Protein AF-A0A0G0YLA5-F1 (afdb_monomer)

Solvent-accessible surface area (backbone atoms only — not comparable to full-atom values): 14267 Å² total; per-residue (Å²): 137,84,82,86,80,79,78,79,79,77,79,70,80,74,75,75,79,92,70,86,61,87,87,55,70,67,46,76,49,75,54,73,59,91,65,32,39,38,42,38,39,32,35,68,93,54,48,60,64,67,52,63,65,69,45,68,49,32,36,29,36,56,26,38,66,83,91,53,49,77,46,80,33,50,52,98,89,52,92,59,77,45,75,49,48,48,61,81,73,40,82,64,47,20,20,4,85,40,71,15,31,80,34,73,44,82,84,14,82,74,52,56,44,76,53,30,77,44,78,30,49,48,63,59,59,98,55,53,73,48,60,26,34,30,41,36,36,52,48,80,82,58,69,53,70,69,57,49,54,33,56,67,63,25,67,67,102,81,69,54,70,67,60,54,50,47,53,53,45,53,66,78,57,44,46,73,64,60,50,46,50,54,49,50,39,27,52,52,36,47,59,48,23,30,29,93,91,36,46,82,44,69,44,80,60,37,72,67,55,55,54,50,41,41,75,75,68,52,75,92,56,66,52,76,47,70,30,46,59,43,98,85,73,50,75,51,75,67,89,101

Structure (mmCIF, N/CA/C/O backbone):
data_AF-A0A0G0YLA5-F1
#
_entry.id   AF-A0A0G0YLA5-F1
#
loop_
_atom_site.group_PDB
_atom_site.id
_atom_site.type_symbol
_atom_site.label_atom_id
_atom_site.label_alt_id
_atom_site.label_comp_id
_atom_site.label_asym_id
_atom_site.label_entity_id
_atom_site.label_seq_id
_atom_site.pdbx_PDB_ins_code
_atom_site.Cartn_x
_atom_site.Cartn_y
_atom_site.Cartn_z
_atom_site.occupancy
_atom_site.B_iso_or_equiv
_atom_site.auth_seq_id
_atom_site.auth_comp_id
_atom_site.auth_asym_id
_atom_site.auth_atom_id
_atom_site.pdbx_PDB_model_num
ATOM 1 N N . MET A 1 1 ? 18.783 48.479 -26.618 1.00 37.88 1 MET A N 1
ATOM 2 C CA . MET A 1 1 ? 18.820 47.110 -26.067 1.00 37.88 1 MET A CA 1
ATOM 3 C C . MET A 1 1 ? 17.805 47.074 -24.949 1.00 37.88 1 MET A C 1
ATOM 5 O O . MET A 1 1 ? 18.057 47.619 -23.883 1.00 37.88 1 MET A O 1
ATOM 9 N N . GLU A 1 2 ? 16.612 46.598 -25.283 1.00 30.45 2 GLU A N 1
ATOM 10 C CA . GLU A 1 2 ? 15.440 46.582 -24.410 1.00 30.45 2 GLU A CA 1
ATOM 11 C C . GLU A 1 2 ? 15.522 45.397 -23.445 1.00 30.45 2 GLU A C 1
ATOM 13 O O . GLU A 1 2 ? 15.955 44.305 -23.815 1.00 30.45 2 GLU A O 1
ATOM 18 N N . GLY A 1 3 ? 15.171 45.656 -22.186 1.00 28.02 3 GLY A N 1
ATOM 19 C CA . GLY A 1 3 ? 15.242 44.695 -21.095 1.00 28.02 3 GLY A CA 1
ATOM 20 C C . GLY A 1 3 ? 14.140 43.646 -21.186 1.00 28.02 3 GLY A C 1
ATOM 21 O O . GLY A 1 3 ? 12.972 43.961 -21.397 1.00 28.02 3 GLY A O 1
ATOM 22 N N . VAL A 1 4 ? 14.519 42.386 -20.988 1.00 31.41 4 VAL A N 1
ATOM 23 C CA . VAL A 1 4 ? 13.581 41.268 -20.886 1.00 31.41 4 VAL A CA 1
ATOM 24 C C . VAL A 1 4 ? 12.984 41.267 -19.478 1.00 31.41 4 VAL A C 1
ATOM 26 O O . VAL A 1 4 ? 13.658 40.955 -18.497 1.00 31.41 4 VAL A O 1
ATOM 29 N N . HIS A 1 5 ? 11.710 41.642 -19.379 1.00 29.03 5 HIS A N 1
ATOM 30 C CA . HIS A 1 5 ? 10.912 41.486 -18.169 1.00 29.03 5 HIS A CA 1
ATOM 31 C C . HIS A 1 5 ? 10.560 40.008 -17.963 1.00 29.03 5 HIS A C 1
ATOM 33 O O . HIS A 1 5 ? 9.784 39.429 -18.721 1.00 29.03 5 HIS A O 1
ATOM 39 N N . PHE A 1 6 ? 11.090 39.403 -16.900 1.00 31.34 6 PHE A N 1
ATOM 40 C CA . PHE A 1 6 ? 10.589 38.129 -16.394 1.00 31.34 6 PHE A CA 1
ATOM 41 C C . PHE A 1 6 ? 9.276 38.378 -15.648 1.00 31.34 6 PHE A C 1
ATOM 43 O O . PHE A 1 6 ? 9.266 38.919 -14.540 1.00 31.34 6 PHE A O 1
ATOM 50 N N . ASN A 1 7 ? 8.158 37.985 -16.258 1.00 30.00 7 ASN A N 1
ATOM 51 C CA . ASN A 1 7 ? 6.885 37.898 -15.557 1.00 30.00 7 ASN A CA 1
ATOM 52 C C . ASN A 1 7 ? 7.006 36.831 -14.462 1.00 30.00 7 ASN A C 1
ATOM 54 O O . ASN A 1 7 ? 7.107 35.640 -14.749 1.00 30.00 7 ASN A O 1
ATOM 58 N N . LYS A 1 8 ? 6.995 37.268 -13.197 1.00 30.98 8 LYS A N 1
ATOM 59 C CA . LYS A 1 8 ? 6.768 36.392 -12.045 1.00 30.98 8 LYS A CA 1
ATOM 60 C C . LYS A 1 8 ? 5.394 35.750 -12.213 1.00 30.98 8 LYS A C 1
ATOM 62 O O . LYS A 1 8 ? 4.375 36.411 -12.014 1.00 30.98 8 LYS A O 1
ATOM 67 N N . ILE A 1 9 ? 5.371 34.472 -12.574 1.00 32.12 9 ILE A N 1
ATOM 68 C CA . ILE A 1 9 ? 4.178 33.641 -12.451 1.00 32.12 9 ILE A CA 1
ATOM 69 C C . ILE A 1 9 ? 3.879 33.576 -10.952 1.00 32.12 9 ILE A C 1
ATOM 71 O O . ILE A 1 9 ? 4.631 32.979 -10.185 1.00 32.12 9 ILE A O 1
ATOM 75 N N . LYS A 1 10 ? 2.823 34.270 -10.518 1.00 29.88 10 LYS A N 1
ATOM 76 C CA . LYS A 1 10 ? 2.244 34.063 -9.193 1.00 29.88 10 LYS A CA 1
ATOM 77 C C . LYS A 1 10 ? 1.669 32.650 -9.192 1.00 29.88 10 LYS A C 1
ATOM 79 O O . LYS A 1 10 ? 0.652 32.403 -9.831 1.00 29.88 10 LYS A O 1
ATOM 84 N N . THR A 1 11 ? 2.332 31.729 -8.509 1.00 32.56 11 THR A N 1
ATOM 85 C CA . THR A 1 11 ? 1.730 30.469 -8.085 1.00 32.56 11 THR A CA 1
ATOM 86 C C . THR A 1 11 ? 0.656 30.808 -7.059 1.00 32.56 11 THR A C 1
ATOM 88 O O . THR A 1 11 ? 0.924 30.996 -5.876 1.00 32.56 11 THR A O 1
ATOM 91 N N . GLU A 1 12 ? -0.577 30.978 -7.530 1.00 29.77 12 GLU A N 1
ATOM 92 C CA . GLU A 1 12 ? -1.739 30.905 -6.655 1.00 29.77 12 GLU A CA 1
ATOM 93 C C . GLU A 1 12 ? -1.770 29.488 -6.082 1.00 29.77 12 GLU A C 1
ATOM 95 O O . GLU A 1 12 ? -1.860 28.513 -6.832 1.00 29.77 12 GLU A O 1
ATOM 100 N N . ALA A 1 13 ? -1.637 29.374 -4.758 1.00 34.56 13 ALA A N 1
ATOM 101 C CA . A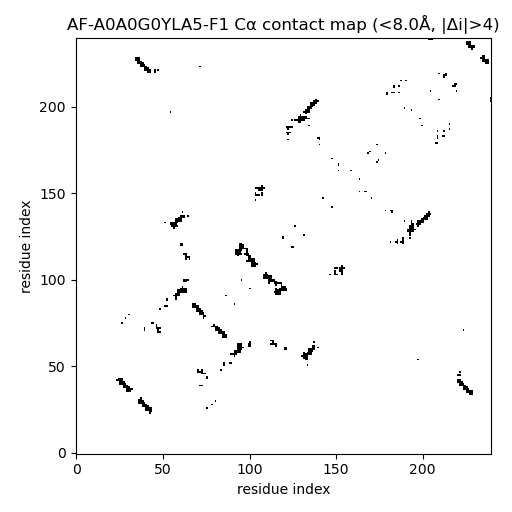LA A 1 13 ? -1.900 28.135 -4.047 1.00 34.56 13 ALA A CA 1
ATOM 102 C C . ALA A 1 13 ? -3.318 27.694 -4.426 1.00 34.56 13 ALA A C 1
ATOM 104 O O . ALA A 1 13 ? -4.302 28.334 -4.043 1.00 34.56 13 ALA A O 1
ATOM 105 N N . LYS A 1 14 ? -3.423 26.650 -5.255 1.00 33.53 14 LYS A N 1
ATOM 106 C CA . LYS A 1 14 ? -4.709 26.041 -5.577 1.00 33.53 14 LYS A CA 1
ATOM 107 C C . LYS A 1 14 ? -5.309 25.596 -4.251 1.00 33.53 14 LYS A C 1
ATOM 109 O O . LYS A 1 14 ? -4.739 24.736 -3.588 1.00 33.53 14 LYS A O 1
ATOM 114 N N . LYS A 1 15 ? -6.432 26.205 -3.860 1.00 35.28 15 LYS A N 1
ATOM 115 C CA . LYS A 1 15 ? -7.262 25.698 -2.765 1.00 35.28 15 LYS A CA 1
ATOM 116 C C . LYS A 1 15 ? -7.496 24.213 -3.020 1.00 35.28 15 LYS A C 1
ATOM 118 O O . LYS A 1 15 ? -8.023 23.860 -4.078 1.00 35.28 15 LYS A O 1
ATOM 123 N N . GLU A 1 16 ? -7.065 23.379 -2.078 1.00 42.72 16 GLU A N 1
ATOM 124 C CA . GLU A 1 16 ? -7.395 21.960 -2.085 1.00 42.72 16 GLU A CA 1
ATOM 125 C C . GLU A 1 16 ? -8.919 21.815 -2.226 1.00 42.72 16 GLU A C 1
ATOM 127 O O . GLU A 1 16 ? -9.666 22.582 -1.609 1.00 42.72 16 GLU A O 1
ATOM 132 N N . PRO A 1 17 ? -9.407 20.896 -3.070 1.00 38.88 17 PRO A N 1
ATOM 133 C CA . PRO A 1 17 ? -10.838 20.687 -3.218 1.00 38.88 17 PRO A CA 1
ATOM 134 C C . PRO A 1 17 ? -11.460 20.252 -1.879 1.00 38.88 17 PRO A C 1
ATOM 136 O O . PRO A 1 17 ? -11.055 19.258 -1.274 1.00 38.88 17 PRO A O 1
ATOM 139 N N . GLU A 1 18 ? -12.453 21.022 -1.423 1.00 43.56 18 GLU A N 1
ATOM 140 C CA . GLU A 1 18 ? -13.279 20.756 -0.238 1.00 43.56 18 GLU A CA 1
ATOM 141 C C . GLU A 1 18 ? -14.091 19.462 -0.463 1.00 43.56 18 GLU A C 1
ATOM 143 O O . GLU A 1 18 ? -15.166 19.471 -1.063 1.00 43.56 18 GLU A O 1
ATOM 148 N N . TYR A 1 19 ? -13.543 18.315 -0.049 1.00 45.38 19 TYR A N 1
ATOM 149 C CA . TYR A 1 19 ? -14.143 16.992 -0.261 1.00 45.38 19 TYR A CA 1
ATOM 150 C C . TYR A 1 19 ? -14.632 16.333 1.035 1.00 45.38 19 TYR A C 1
ATOM 152 O O . TYR A 1 19 ? -14.030 15.372 1.491 1.00 45.38 19 TYR A O 1
ATOM 160 N N . GLY A 1 20 ? -15.748 16.759 1.633 1.00 42.62 20 GLY A N 1
ATOM 161 C CA . GLY A 1 20 ? -16.531 15.944 2.586 1.00 42.62 20 GLY A CA 1
ATOM 162 C C . GLY A 1 20 ? -15.770 15.343 3.786 1.00 42.62 20 GLY A C 1
ATOM 163 O O . GLY A 1 20 ? -16.257 14.402 4.427 1.00 42.62 20 GLY A O 1
ATOM 164 N N . TRP A 1 21 ? -14.578 15.862 4.093 1.00 47.22 21 TRP A N 1
ATOM 165 C CA . TRP A 1 21 ? -13.727 15.478 5.219 1.00 47.22 21 TRP A CA 1
ATOM 166 C C . TRP A 1 21 ? -14.274 16.055 6.526 1.00 47.22 21 TRP A C 1
ATOM 168 O O . TRP A 1 21 ? -14.091 15.460 7.589 1.00 47.22 21 TRP A O 1
ATOM 178 N N . GLU A 1 22 ? -14.985 17.182 6.417 1.00 48.66 22 GLU A N 1
ATOM 179 C CA . GLU A 1 22 ? -15.437 18.043 7.515 1.00 48.66 22 GLU A CA 1
ATOM 180 C C . GLU A 1 22 ? -16.437 17.403 8.490 1.00 48.66 22 GLU A C 1
ATOM 182 O O . GLU A 1 22 ? -16.576 17.875 9.614 1.00 48.66 22 GLU A O 1
ATOM 187 N N . ASN A 1 23 ? -17.089 16.294 8.128 1.00 44.00 23 ASN A N 1
ATOM 188 C CA . ASN A 1 23 ? -18.082 15.640 8.994 1.00 44.00 23 ASN A CA 1
ATOM 189 C C . ASN A 1 23 ? -17.516 14.489 9.848 1.00 44.00 23 ASN A C 1
ATOM 191 O O . ASN A 1 23 ? -18.279 13.665 10.356 1.00 44.00 23 ASN A O 1
ATOM 195 N N . ARG A 1 24 ? -16.188 14.358 9.972 1.00 61.69 24 ARG A N 1
ATOM 196 C CA . ARG A 1 24 ? -15.553 13.207 10.638 1.00 61.69 24 ARG A CA 1
ATOM 197 C C . ARG A 1 24 ? -14.569 13.662 11.712 1.00 61.69 24 ARG A C 1
ATOM 199 O O . ARG A 1 24 ? -13.773 14.564 11.483 1.00 61.69 24 ARG A O 1
ATOM 206 N N . VAL A 1 25 ? -14.607 13.013 12.879 1.00 70.69 25 VAL A N 1
ATOM 20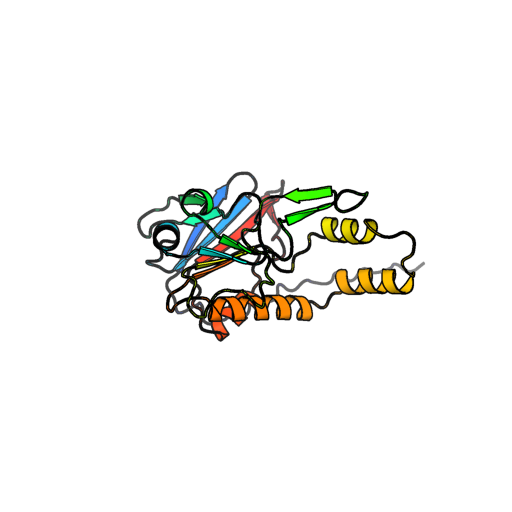7 C CA . VAL A 1 25 ? -13.678 13.312 13.978 1.00 70.69 25 VAL A CA 1
ATOM 208 C C . VAL A 1 25 ? -12.310 12.718 13.647 1.00 70.69 25 VAL A C 1
ATOM 210 O O . VAL A 1 25 ? -12.076 11.511 13.767 1.00 70.69 25 VAL A O 1
ATOM 213 N N . TRP A 1 26 ? -11.418 13.586 13.183 1.00 85.88 26 TRP A N 1
ATOM 214 C CA . TRP A 1 26 ? -10.011 13.286 12.963 1.00 85.88 26 TRP A CA 1
ATOM 215 C C . TRP A 1 26 ? -9.194 13.719 14.171 1.00 85.88 26 TRP A C 1
ATOM 217 O O . TRP A 1 26 ? -9.466 14.744 14.796 1.00 85.88 26 TRP A O 1
ATOM 227 N N . LYS A 1 27 ? -8.161 12.941 14.484 1.00 87.50 27 LYS A N 1
ATOM 228 C CA . LYS A 1 27 ? -7.099 13.361 15.391 1.00 87.50 27 LYS A CA 1
ATOM 229 C C . LYS A 1 27 ? -5.832 13.554 14.582 1.00 87.50 27 LYS A C 1
ATOM 231 O O . LYS A 1 27 ? -5.498 12.710 13.749 1.00 87.50 27 LYS A O 1
ATOM 236 N N . THR A 1 28 ? -5.137 14.642 14.881 1.00 88.69 28 THR A N 1
ATOM 237 C CA . THR A 1 28 ? -3.899 15.018 14.206 1.00 88.69 28 THR A CA 1
ATOM 238 C C . THR A 1 28 ? -2.767 15.104 15.212 1.00 88.69 28 THR A C 1
ATOM 240 O O . THR A 1 28 ? -2.939 15.610 16.330 1.00 88.69 28 THR A O 1
ATOM 243 N N . ARG A 1 29 ? -1.597 14.609 14.817 1.00 89.62 29 ARG A N 1
ATOM 244 C CA . ARG A 1 29 ? -0.355 14.761 15.569 1.00 89.62 29 ARG A CA 1
ATOM 245 C C . ARG A 1 29 ? 0.779 15.126 14.632 1.00 89.62 29 ARG A C 1
ATOM 247 O O . ARG A 1 29 ? 0.878 14.593 13.534 1.00 89.62 29 ARG A O 1
ATOM 254 N N . ASN A 1 30 ? 1.631 16.014 15.121 1.00 91.06 30 ASN A N 1
ATOM 255 C CA . ASN A 1 30 ? 2.853 16.424 14.459 1.00 91.06 30 ASN A CA 1
ATOM 256 C C . ASN A 1 30 ? 4.035 15.954 15.300 1.00 91.06 30 ASN A C 1
ATOM 258 O O . ASN A 1 30 ? 4.006 16.108 16.523 1.00 91.06 30 ASN A O 1
ATOM 262 N N . PHE A 1 31 ? 5.055 15.399 14.661 1.00 90.94 31 PHE A N 1
ATOM 263 C CA . PHE A 1 31 ? 6.303 15.033 15.324 1.00 90.94 31 PHE A CA 1
ATOM 264 C C . PHE A 1 31 ? 7.468 15.100 14.337 1.00 90.94 31 PHE A C 1
ATOM 266 O O . PHE A 1 31 ? 7.282 15.305 13.137 1.00 90.94 31 PHE A O 1
ATOM 273 N N . GLU A 1 32 ? 8.680 14.961 14.856 1.00 89.88 32 GLU A N 1
ATOM 274 C CA . GLU A 1 32 ? 9.903 15.007 14.068 1.00 89.88 32 GLU A CA 1
ATOM 275 C C . GLU A 1 32 ? 10.718 13.743 14.311 1.00 89.88 32 GLU A C 1
ATOM 277 O O . GLU A 1 32 ? 10.815 13.268 15.442 1.00 89.88 32 GLU A O 1
ATOM 282 N N . GLU A 1 33 ? 11.330 13.222 13.254 1.00 83.50 33 GLU A N 1
ATOM 283 C CA . GLU A 1 33 ? 12.221 12.070 13.328 1.00 83.50 33 GLU A CA 1
ATOM 284 C C . GLU A 1 33 ? 13.363 12.256 12.323 1.00 83.50 33 GLU A C 1
ATOM 286 O O . GLU A 1 33 ? 13.167 12.329 11.105 1.00 83.50 33 GLU A O 1
ATOM 291 N N . GLY A 1 34 ? 14.581 12.403 12.849 1.00 86.00 34 GLY A N 1
ATOM 292 C CA . GLY A 1 34 ? 15.748 12.773 12.053 1.00 86.00 34 GLY A CA 1
ATOM 293 C C . GLY A 1 34 ? 15.550 14.110 11.325 1.00 86.00 34 GLY A C 1
ATOM 294 O O . GLY A 1 34 ? 15.254 15.137 11.940 1.00 86.00 34 GLY A O 1
ATOM 295 N N . GLN A 1 35 ? 15.726 14.090 10.002 1.00 84.06 35 GLN A N 1
ATOM 296 C CA . GLN A 1 35 ? 15.563 15.260 9.128 1.00 84.06 35 GLN A CA 1
ATOM 297 C C . GLN A 1 35 ? 14.114 15.510 8.685 1.00 84.06 35 GLN A C 1
ATOM 299 O O . GLN A 1 35 ? 13.863 16.443 7.926 1.00 84.06 35 GLN A O 1
ATOM 304 N N . PHE A 1 36 ? 13.168 14.673 9.110 1.00 85.12 36 PHE A N 1
ATOM 305 C CA . PHE A 1 36 ? 11.796 14.734 8.630 1.00 85.12 36 PHE A CA 1
ATOM 306 C C . PHE A 1 36 ? 10.851 15.269 9.701 1.00 85.12 36 PHE A C 1
ATOM 308 O O . PHE A 1 36 ? 11.014 15.008 10.896 1.00 85.12 36 PHE A O 1
ATOM 315 N N . LYS A 1 37 ? 9.839 16.004 9.249 1.00 88.69 37 LYS A N 1
ATOM 316 C CA . LYS A 1 37 ? 8.650 16.345 10.024 1.00 88.69 37 LYS A CA 1
ATOM 317 C C . LYS A 1 37 ? 7.485 15.533 9.480 1.00 88.69 37 LYS A C 1
ATOM 319 O O . LYS A 1 37 ? 7.335 15.404 8.268 1.00 88.69 37 LYS A O 1
ATOM 324 N N . TYR A 1 38 ? 6.663 15.012 10.372 1.00 89.94 38 TYR A N 1
ATOM 325 C CA . TYR A 1 38 ? 5.506 14.206 10.023 1.00 89.94 38 TYR A CA 1
ATOM 326 C C . TYR A 1 38 ? 4.234 14.839 10.556 1.00 89.94 38 TYR A C 1
ATOM 328 O O . TYR A 1 38 ? 4.206 15.327 11.689 1.00 89.94 38 TYR A O 1
ATOM 336 N N . GLU A 1 39 ? 3.176 14.756 9.759 1.00 91.31 39 GLU A N 1
ATOM 337 C CA . GLU A 1 39 ? 1.812 15.038 10.180 1.00 91.31 39 GLU A CA 1
ATOM 338 C C . GLU A 1 39 ? 0.946 13.795 9.968 1.00 91.31 39 GLU A C 1
ATOM 340 O O . GLU A 1 39 ? 0.765 13.309 8.850 1.00 91.31 39 GLU A O 1
ATOM 345 N N . VAL A 1 40 ? 0.424 13.253 11.066 1.00 91.31 40 VAL A N 1
ATOM 346 C CA . VAL A 1 40 ? -0.369 12.023 11.076 1.00 91.31 40 VAL A CA 1
ATOM 347 C C . VAL A 1 40 ? -1.814 12.374 11.378 1.00 91.31 40 VAL A C 1
ATOM 349 O O . VAL A 1 40 ? -2.134 12.834 12.476 1.00 91.31 40 VAL A O 1
ATOM 352 N N . PHE A 1 41 ? -2.690 12.093 10.419 1.00 90.75 41 PHE A N 1
ATOM 353 C CA . PHE A 1 41 ? -4.136 12.217 10.536 1.00 90.75 41 PHE A CA 1
ATOM 354 C C . PHE A 1 41 ? -4.734 10.826 10.672 1.00 90.75 41 PHE A C 1
ATOM 356 O O . PHE A 1 41 ? -4.585 9.999 9.773 1.00 90.75 41 PHE A O 1
ATOM 363 N N . LYS A 1 42 ? -5.465 10.556 11.751 1.00 90.38 42 LYS A N 1
ATOM 364 C CA . LYS A 1 42 ? -6.189 9.288 11.906 1.00 90.38 42 LYS A CA 1
ATOM 365 C C . LYS A 1 42 ? -7.619 9.504 12.362 1.00 90.38 42 LYS A C 1
ATOM 367 O O . LYS A 1 42 ? -7.928 10.485 13.041 1.00 90.38 42 LYS A O 1
ATOM 372 N N . ARG A 1 43 ? -8.488 8.553 12.035 1.00 88.44 43 ARG A N 1
ATOM 373 C CA . ARG A 1 43 ? -9.831 8.515 12.613 1.00 88.44 43 ARG A CA 1
ATOM 374 C C . ARG A 1 43 ? -9.787 8.207 14.100 1.00 88.44 43 ARG A C 1
ATOM 376 O O . ARG A 1 43 ? -8.991 7.383 14.554 1.00 88.44 43 ARG A O 1
ATOM 383 N N . GLU A 1 44 ? -10.694 8.828 14.844 1.00 84.69 44 GLU A N 1
ATOM 384 C CA . GLU A 1 44 ? -10.941 8.445 16.231 1.00 84.69 44 GLU A CA 1
ATOM 385 C C . GLU A 1 44 ? -11.289 6.948 16.341 1.00 84.69 44 GLU A C 1
ATOM 387 O O . GLU A 1 44 ? -11.968 6.385 15.479 1.00 84.69 44 GLU A O 1
ATOM 392 N N . GLY A 1 45 ? -10.759 6.280 17.368 1.00 84.69 45 GLY A N 1
ATOM 393 C CA . GLY A 1 45 ? -10.901 4.837 17.564 1.00 84.69 45 GLY A CA 1
ATOM 394 C C . GLY A 1 45 ? -10.061 3.954 16.630 1.00 84.69 45 GLY A C 1
ATOM 395 O O . GLY A 1 45 ? -10.005 2.744 16.843 1.00 84.69 45 GLY A O 1
ATOM 396 N N . PHE A 1 46 ? -9.376 4.512 15.622 1.00 87.25 46 PHE A N 1
ATOM 397 C CA . PHE A 1 46 ? -8.471 3.744 14.765 1.00 87.25 46 PHE A CA 1
ATOM 398 C C . PHE A 1 46 ? -7.084 3.613 15.411 1.00 87.25 46 PHE A C 1
ATOM 400 O O . PHE A 1 46 ? -6.451 4.610 15.773 1.00 87.25 46 PHE A O 1
ATOM 407 N N . GLY A 1 47 ? -6.617 2.369 15.543 1.00 87.56 47 GLY A N 1
ATOM 408 C CA . GLY A 1 47 ? -5.264 2.011 15.969 1.00 87.56 47 GLY A CA 1
ATOM 409 C C . GLY A 1 47 ? -4.576 1.208 14.872 1.00 87.56 47 GLY A C 1
ATOM 410 O O . GLY A 1 47 ? -4.833 0.011 14.737 1.00 87.56 47 GLY A O 1
ATOM 411 N N . VAL A 1 48 ? -3.735 1.872 14.074 1.00 87.69 48 VAL A N 1
ATOM 412 C CA . VAL A 1 48 ? -3.093 1.274 12.891 1.00 87.69 48 VAL A CA 1
ATOM 413 C C . VAL A 1 48 ? -2.298 0.017 13.246 1.00 87.69 48 VAL A C 1
ATOM 415 O O . VAL A 1 48 ? -2.479 -1.018 12.614 1.00 87.69 48 VAL A O 1
ATOM 418 N N . GLU A 1 49 ? -1.508 0.055 14.316 1.00 87.75 49 GLU A N 1
ATOM 419 C CA . GLU A 1 49 ? -0.687 -1.076 14.750 1.00 87.75 49 GLU A CA 1
ATOM 420 C C . GLU A 1 49 ? -1.523 -2.314 15.083 1.00 87.75 49 GLU A C 1
ATOM 422 O O . GLU A 1 49 ? -1.328 -3.382 14.495 1.00 87.75 49 GLU A O 1
ATOM 427 N N . ASP A 1 50 ? -2.506 -2.157 15.970 1.00 85.69 50 ASP A N 1
ATOM 428 C CA . ASP A 1 50 ? -3.393 -3.242 16.389 1.00 85.69 50 ASP A CA 1
ATOM 429 C C . ASP A 1 50 ? -4.126 -3.867 15.208 1.00 85.69 50 ASP A C 1
ATOM 431 O O . ASP A 1 50 ? -4.300 -5.085 15.136 1.00 85.69 50 ASP A O 1
ATOM 435 N N . ILE A 1 51 ? -4.585 -3.026 14.284 1.00 87.56 51 ILE A N 1
ATOM 436 C CA . ILE A 1 51 ? -5.379 -3.465 13.149 1.00 87.56 51 ILE A CA 1
ATOM 437 C C . ILE A 1 51 ? -4.503 -4.206 12.142 1.00 87.56 51 ILE A C 1
ATOM 439 O O . ILE A 1 51 ? -4.865 -5.313 11.740 1.00 87.56 51 ILE A O 1
ATOM 443 N N . LEU A 1 52 ? -3.350 -3.654 11.759 1.00 89.12 52 LEU A N 1
ATOM 444 C CA . LEU A 1 52 ? -2.484 -4.281 10.762 1.00 89.12 52 LEU A CA 1
ATOM 445 C C . LEU A 1 52 ? -1.901 -5.613 11.269 1.00 89.12 52 LEU A C 1
ATOM 447 O O . LEU A 1 52 ? -1.889 -6.598 10.518 1.00 89.12 52 LEU A O 1
ATOM 451 N N . LYS A 1 53 ? -1.527 -5.687 12.557 1.00 85.88 53 LYS A N 1
ATOM 452 C CA . LYS A 1 53 ? -1.030 -6.916 13.204 1.00 85.88 53 LYS A CA 1
ATOM 453 C C . LYS A 1 53 ? -2.069 -8.040 13.252 1.00 85.88 53 LYS A C 1
ATOM 455 O O . LYS A 1 53 ? -1.709 -9.202 13.097 1.00 85.88 53 LYS A O 1
ATOM 460 N N . LYS A 1 54 ? -3.355 -7.719 13.440 1.00 87.50 54 LYS A N 1
ATOM 461 C CA . LYS A 1 54 ? -4.438 -8.719 13.574 1.00 87.50 54 LYS A CA 1
ATOM 462 C C . LYS A 1 54 ? -4.963 -9.267 12.248 1.00 87.50 54 LYS A C 1
ATOM 464 O O . LYS A 1 54 ? -5.639 -10.294 12.245 1.00 87.50 54 LYS A O 1
ATOM 469 N N . LYS A 1 55 ? -4.724 -8.585 11.124 1.00 87.19 55 LYS A N 1
ATOM 470 C CA . LYS A 1 55 ? -5.200 -9.055 9.812 1.00 87.19 55 LYS A CA 1
ATOM 471 C C . LYS A 1 55 ? -4.528 -10.376 9.432 1.00 87.19 55 LYS A C 1
ATOM 473 O O . LYS A 1 55 ? -3.385 -10.613 9.804 1.00 87.19 55 LYS A O 1
ATOM 478 N N . GLY A 1 56 ? -5.214 -11.199 8.644 1.00 91.31 56 GLY A N 1
ATOM 479 C CA . GLY A 1 56 ? -4.679 -12.456 8.122 1.00 91.31 56 GLY A CA 1
ATOM 480 C C . GLY A 1 56 ? -3.687 -12.244 6.977 1.00 91.31 56 GLY A C 1
ATOM 481 O O . GLY A 1 56 ? -2.642 -11.614 7.147 1.00 91.31 56 GLY A O 1
ATOM 482 N N . VAL A 1 57 ? -4.025 -12.767 5.801 1.00 94.38 57 VAL A N 1
ATOM 483 C CA . VAL A 1 57 ? -3.158 -12.780 4.616 1.00 94.38 57 VAL A CA 1
ATOM 484 C C . VAL A 1 57 ? -2.801 -11.353 4.203 1.00 94.38 57 VAL A C 1
ATOM 486 O O . VAL A 1 57 ? -3.682 -10.530 3.960 1.00 94.38 57 VAL A O 1
ATOM 489 N N . SER A 1 58 ? -1.499 -11.080 4.134 1.00 94.69 58 SER A N 1
ATOM 490 C CA . SER A 1 58 ? -0.934 -9.779 3.793 1.00 94.69 58 SER A CA 1
ATOM 491 C C . SER A 1 58 ? -0.126 -9.887 2.518 1.00 94.69 58 SER A C 1
ATOM 493 O O . SER A 1 58 ? 0.745 -10.753 2.423 1.00 94.69 58 SER A O 1
ATOM 495 N N . VAL A 1 59 ? -0.405 -9.008 1.563 1.00 94.62 59 VAL A N 1
ATOM 496 C CA . VAL A 1 59 ? 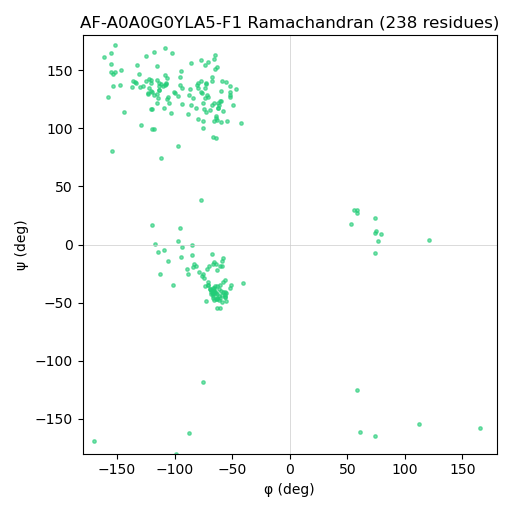0.224 -9.023 0.245 1.00 94.62 59 VAL A CA 1
ATOM 497 C C . VAL A 1 59 ? 0.750 -7.641 -0.081 1.00 94.62 59 VAL A C 1
ATOM 499 O O . VAL A 1 59 ? 0.059 -6.652 0.125 1.00 94.62 59 VAL A O 1
ATOM 502 N N . GLU A 1 60 ? 1.961 -7.579 -0.602 1.00 93.94 60 GLU A N 1
ATOM 503 C CA . GLU A 1 60 ? 2.503 -6.398 -1.252 1.00 93.94 60 GLU A CA 1
ATOM 504 C C . GLU A 1 60 ? 2.393 -6.570 -2.764 1.00 93.94 60 GLU A C 1
ATOM 506 O O . GLU A 1 60 ? 2.784 -7.610 -3.296 1.00 93.94 60 GLU A O 1
ATOM 511 N N . ILE A 1 61 ? 1.874 -5.553 -3.446 1.00 92.38 61 ILE A N 1
ATOM 512 C CA . ILE A 1 61 ? 1.797 -5.492 -4.902 1.00 92.38 61 ILE A CA 1
ATOM 513 C C . ILE A 1 61 ? 2.807 -4.483 -5.439 1.00 92.38 61 ILE A C 1
ATOM 515 O O . ILE A 1 61 ? 2.973 -3.402 -4.872 1.00 92.38 61 ILE A O 1
ATOM 519 N N . ALA A 1 62 ? 3.459 -4.844 -6.547 1.00 8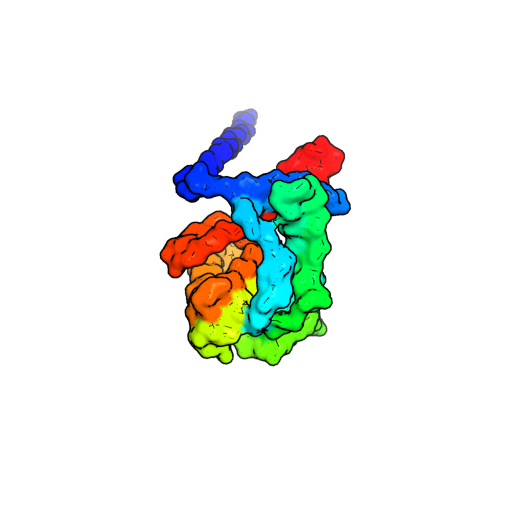5.94 62 ALA A N 1
ATOM 520 C CA . ALA A 1 62 ? 4.528 -4.057 -7.170 1.00 85.94 62 ALA A CA 1
ATOM 521 C C . ALA A 1 62 ? 5.732 -3.771 -6.245 1.00 85.94 62 ALA A C 1
ATOM 523 O O . ALA A 1 62 ? 6.407 -2.755 -6.392 1.00 85.94 62 ALA A O 1
ATOM 524 N N . GLY A 1 63 ? 5.997 -4.679 -5.302 1.00 81.12 63 GLY A N 1
ATOM 525 C CA . GLY A 1 63 ? 7.160 -4.648 -4.412 1.00 81.12 63 GLY A CA 1
ATOM 526 C C . GLY A 1 63 ? 8.384 -5.337 -5.019 1.00 81.12 63 GLY A C 1
ATOM 527 O O . GLY A 1 63 ? 8.407 -5.575 -6.218 1.00 81.12 63 GLY A O 1
ATOM 528 N N . PRO A 1 64 ? 9.414 -5.721 -4.246 1.00 84.50 64 PRO A N 1
ATOM 529 C CA . PRO A 1 64 ? 9.593 -5.481 -2.817 1.00 84.50 64 PRO A CA 1
ATOM 530 C C . PRO A 1 64 ? 9.945 -4.026 -2.485 1.00 84.50 64 PRO A C 1
ATOM 532 O O . PRO A 1 64 ? 10.812 -3.422 -3.120 1.00 84.50 64 PRO A O 1
ATOM 535 N N . THR A 1 65 ? 9.344 -3.512 -1.413 1.00 81.88 65 THR A N 1
ATOM 536 C CA . THR A 1 65 ? 9.702 -2.250 -0.759 1.00 81.88 65 THR A CA 1
ATOM 537 C C . THR A 1 65 ? 11.037 -2.405 -0.043 1.00 81.88 65 THR A C 1
ATOM 539 O O . THR A 1 65 ? 11.224 -3.289 0.798 1.00 81.88 65 THR A O 1
ATOM 542 N N . ASN A 1 66 ? 11.980 -1.513 -0.335 1.00 66.25 66 ASN A N 1
ATOM 543 C CA . ASN A 1 66 ? 13.255 -1.480 0.369 1.00 66.25 66 ASN A CA 1
ATOM 544 C C . ASN A 1 66 ? 13.063 -0.851 1.763 1.00 66.25 66 ASN A C 1
ATOM 546 O O . ASN A 1 66 ? 12.509 0.239 1.865 1.00 66.25 66 ASN A O 1
ATOM 550 N N . ASN A 1 67 ? 13.554 -1.506 2.822 1.00 66.56 67 ASN A N 1
ATOM 551 C CA . ASN A 1 67 ? 13.443 -1.091 4.238 1.00 66.56 67 ASN A CA 1
ATOM 552 C C . ASN A 1 67 ? 12.067 -1.275 4.919 1.00 66.56 67 ASN A C 1
ATOM 554 O O . ASN A 1 67 ? 11.877 -0.814 6.047 1.00 66.56 67 ASN A O 1
ATOM 558 N N . GLY A 1 68 ? 11.135 -2.000 4.296 1.00 75.56 68 GLY A N 1
ATOM 559 C CA . GLY A 1 68 ? 9.837 -2.337 4.892 1.00 75.56 68 GLY A CA 1
ATOM 560 C C . GLY A 1 68 ? 8.852 -1.165 4.952 1.00 75.56 68 GLY A C 1
ATOM 561 O O . GLY A 1 68 ? 9.022 -0.153 4.279 1.00 75.56 68 GLY A O 1
ATOM 562 N N . PHE A 1 69 ? 7.800 -1.317 5.758 1.00 83.50 69 PHE A N 1
ATOM 563 C CA . PHE A 1 69 ? 6.667 -0.392 5.799 1.00 83.50 69 PHE A CA 1
ATOM 564 C C . PHE A 1 69 ? 6.554 0.244 7.179 1.00 83.50 69 PHE A C 1
ATOM 566 O O . PHE A 1 69 ? 6.020 -0.367 8.107 1.00 83.50 69 PHE A O 1
ATOM 573 N N . TRP A 1 70 ? 7.065 1.465 7.302 1.00 87.19 70 TRP A N 1
ATOM 574 C CA . TRP A 1 70 ? 6.974 2.252 8.526 1.00 87.19 70 TRP A CA 1
ATOM 575 C C . TRP A 1 70 ? 5.607 2.920 8.655 1.00 87.19 70 TRP A C 1
ATOM 577 O O . TRP A 1 70 ? 5.098 3.493 7.690 1.00 87.19 70 TRP A O 1
ATOM 587 N N . PHE A 1 71 ? 5.036 2.832 9.854 1.00 89.69 71 PHE A N 1
ATOM 588 C CA . PHE A 1 71 ? 3.759 3.437 10.216 1.00 89.69 71 PHE A CA 1
ATOM 589 C C . PHE A 1 71 ? 3.881 4.202 11.518 1.00 89.69 71 PHE A C 1
ATOM 591 O O . PHE A 1 71 ? 4.564 3.752 12.443 1.00 89.69 71 PHE A O 1
ATOM 598 N N . HIS A 1 72 ? 3.115 5.284 11.609 1.00 91.56 72 HIS A N 1
ATOM 599 C CA . HIS A 1 72 ? 3.022 6.102 12.806 1.00 91.56 72 HIS A CA 1
ATOM 600 C C . HIS A 1 72 ? 1.608 6.030 13.374 1.00 91.56 72 HIS A C 1
ATOM 602 O O . HIS A 1 72 ? 0.615 6.338 12.717 1.00 91.56 72 HIS A O 1
ATOM 608 N N . GLY A 1 73 ? 1.505 5.584 14.617 1.00 87.81 73 GLY A N 1
ATOM 609 C CA . GLY A 1 73 ? 0.261 5.484 15.365 1.00 87.81 73 GLY A CA 1
ATOM 610 C C . GLY A 1 73 ? 0.291 6.361 16.606 1.00 87.81 73 GLY A C 1
ATOM 611 O O . GLY A 1 73 ? 1.335 6.829 17.042 1.00 87.81 73 GLY A O 1
ATOM 612 N N . PHE A 1 74 ? -0.878 6.581 17.191 1.00 88.38 74 PHE A N 1
ATOM 613 C CA . PHE A 1 74 ? -1.002 7.120 18.541 1.00 88.38 74 PHE A CA 1
ATOM 614 C C . PHE A 1 74 ? -2.345 6.699 19.127 1.00 88.38 74 PHE A C 1
ATOM 616 O O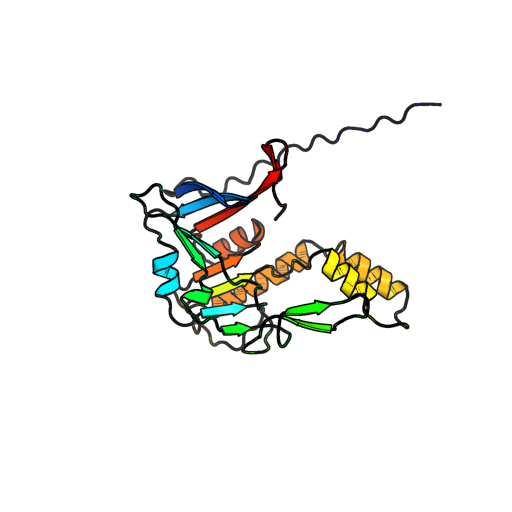 . PHE A 1 74 ? -3.299 6.419 18.390 1.00 88.38 74 PHE A O 1
ATOM 623 N N . SER A 1 75 ? -2.446 6.638 20.453 1.00 84.94 75 SER A N 1
ATOM 624 C CA . SER A 1 75 ? -3.721 6.362 21.115 1.00 84.94 75 SER A CA 1
ATOM 625 C C . SER A 1 75 ? -4.529 7.643 21.304 1.00 84.94 75 SER A C 1
ATOM 627 O O . SER A 1 75 ? -3.998 8.745 21.396 1.00 84.94 75 SER A O 1
ATOM 629 N N . ASP A 1 76 ? -5.843 7.494 21.419 1.00 81.88 76 ASP A N 1
ATOM 630 C CA . ASP A 1 76 ? -6.767 8.615 21.607 1.00 81.88 76 ASP A CA 1
ATOM 631 C C . ASP A 1 76 ? -6.600 9.342 22.947 1.00 81.88 76 ASP A C 1
ATOM 633 O O . ASP A 1 76 ? -7.127 10.441 23.114 1.00 81.88 76 ASP A O 1
ATOM 637 N N . LYS A 1 77 ? -5.883 8.715 23.883 1.00 83.12 77 LYS A N 1
ATOM 638 C CA . LYS A 1 77 ? -5.624 9.199 25.241 1.00 83.12 77 LYS A CA 1
ATOM 639 C C . LYS A 1 77 ? -4.169 9.625 25.454 1.00 83.12 77 LYS A C 1
ATOM 641 O O . LYS A 1 77 ? -3.856 10.114 26.532 1.00 83.12 77 LYS A O 1
ATOM 646 N N . SER A 1 78 ? -3.293 9.424 24.466 1.00 79.75 78 SER A N 1
ATOM 647 C CA . SER A 1 78 ? -1.867 9.744 24.558 1.00 79.75 78 SER A CA 1
ATOM 648 C C . SER A 1 78 ? -1.472 10.846 23.574 1.00 79.75 78 SER A C 1
ATOM 650 O O . SER A 1 78 ? -2.098 11.073 22.532 1.00 79.75 78 SER A O 1
ATOM 652 N N . THR A 1 79 ? -0.422 11.572 23.933 1.00 77.81 79 THR A N 1
ATOM 653 C CA . THR A 1 79 ? 0.289 12.494 23.042 1.00 77.81 79 THR A CA 1
ATOM 654 C C . THR A 1 79 ? 1.489 11.835 22.371 1.00 77.81 79 THR A C 1
ATOM 656 O O . THR A 1 79 ? 2.049 12.422 21.453 1.00 77.81 79 THR A O 1
ATOM 659 N N . GLU A 1 80 ? 1.878 10.638 22.810 1.00 86.19 80 GLU A N 1
ATOM 660 C CA . GLU A 1 80 ? 3.027 9.907 22.281 1.00 86.19 80 GLU A CA 1
ATOM 661 C C . GLU A 1 80 ? 2.707 9.248 20.938 1.00 86.19 80 GLU A C 1
ATOM 663 O O . GLU A 1 80 ? 1.614 8.707 20.734 1.00 86.19 80 GLU A O 1
ATOM 668 N N . ILE A 1 81 ? 3.692 9.290 20.041 1.00 90.19 81 ILE A N 1
ATOM 669 C CA . ILE A 1 81 ? 3.676 8.600 18.754 1.00 90.19 81 ILE A CA 1
ATOM 670 C C . ILE A 1 81 ? 4.368 7.252 18.919 1.00 90.19 81 ILE A C 1
ATOM 672 O O . ILE A 1 81 ? 5.435 7.155 19.520 1.00 90.19 81 ILE A O 1
ATOM 676 N N . THR A 1 82 ? 3.753 6.217 18.364 1.00 89.75 82 THR A N 1
ATOM 677 C CA . THR A 1 82 ? 4.324 4.880 18.234 1.00 89.75 82 THR A CA 1
ATOM 678 C C . THR A 1 82 ? 4.720 4.657 16.785 1.00 89.75 82 THR A C 1
ATOM 680 O O . THR A 1 82 ? 3.874 4.796 15.899 1.00 89.75 82 THR A O 1
ATOM 683 N N . SER A 1 83 ? 5.963 4.258 16.548 1.00 90.19 83 SER A N 1
ATOM 684 C CA . SER A 1 83 ? 6.446 3.870 15.222 1.00 90.19 83 SER A CA 1
ATOM 685 C C . SER A 1 83 ? 6.661 2.365 15.182 1.00 90.19 83 SER A C 1
ATOM 687 O O . SER A 1 83 ? 7.218 1.793 16.120 1.00 90.19 83 SER A O 1
ATOM 689 N N . PHE A 1 84 ? 6.247 1.710 14.102 1.00 89.62 84 PHE A N 1
ATOM 690 C CA . PHE A 1 84 ? 6.598 0.310 13.872 1.00 89.62 84 PHE A CA 1
ATOM 691 C C . PHE A 1 84 ? 6.769 0.027 12.386 1.00 89.62 84 PHE A C 1
ATOM 693 O O . PHE A 1 84 ? 6.097 0.621 11.539 1.00 89.62 84 PHE A O 1
ATOM 700 N N . ASN A 1 85 ? 7.642 -0.929 12.083 1.00 88.69 85 ASN A N 1
ATOM 701 C CA . ASN A 1 85 ? 7.751 -1.491 10.752 1.00 88.69 85 ASN A CA 1
ATOM 702 C C . ASN A 1 85 ? 6.877 -2.740 10.666 1.00 88.69 85 ASN A C 1
ATOM 704 O O . ASN A 1 85 ? 7.059 -3.710 11.403 1.00 88.69 85 ASN A O 1
ATOM 708 N N . LEU A 1 86 ? 5.912 -2.745 9.757 1.00 85.94 86 LEU A N 1
ATOM 709 C CA . LEU A 1 86 ? 5.017 -3.885 9.603 1.00 85.94 86 LEU A CA 1
ATOM 710 C C . LEU A 1 86 ? 5.756 -5.179 9.244 1.00 85.94 86 LEU A C 1
ATOM 712 O O . LEU A 1 86 ? 5.349 -6.251 9.694 1.00 85.94 86 LEU A O 1
ATOM 716 N N . ALA A 1 87 ? 6.828 -5.087 8.454 1.00 82.69 87 ALA A N 1
ATOM 717 C CA . ALA A 1 87 ? 7.590 -6.256 8.027 1.00 82.69 87 ALA A CA 1
ATOM 718 C C . ALA A 1 87 ? 8.251 -6.990 9.212 1.00 82.69 87 ALA A C 1
ATOM 720 O O . ALA A 1 87 ? 8.529 -8.183 9.115 1.00 82.69 87 ALA A O 1
ATOM 721 N N . GLU A 1 88 ? 8.456 -6.312 10.346 1.00 85.00 88 GLU A N 1
ATOM 722 C CA . GLU A 1 88 ? 9.025 -6.904 11.566 1.00 85.00 88 GLU A CA 1
ATOM 723 C C . GLU A 1 88 ? 8.002 -7.715 12.367 1.00 85.00 88 GLU A C 1
ATOM 725 O O . GLU A 1 88 ? 8.359 -8.600 13.141 1.00 85.00 88 GLU A O 1
ATOM 730 N N . VAL A 1 89 ? 6.715 -7.421 12.191 1.00 82.75 89 VAL A N 1
ATOM 731 C CA . VAL A 1 89 ? 5.632 -7.985 13.011 1.00 82.75 89 VAL A CA 1
ATOM 732 C C . VAL A 1 89 ? 4.702 -8.884 12.210 1.00 82.75 89 VAL A C 1
ATOM 734 O O . VAL A 1 89 ? 3.802 -9.508 12.776 1.00 82.75 89 VAL A O 1
ATOM 737 N N . LYS A 1 90 ? 4.894 -8.950 10.889 1.00 85.25 90 LYS A N 1
ATOM 738 C CA . LYS A 1 90 ? 4.023 -9.693 9.993 1.00 85.25 90 LYS A CA 1
ATOM 739 C C . LYS A 1 90 ? 4.741 -10.147 8.729 1.00 85.25 90 LYS A C 1
ATOM 741 O O . LYS A 1 90 ? 5.421 -9.372 8.068 1.00 85.25 90 LYS A O 1
ATOM 746 N N . LYS A 1 91 ? 4.496 -11.400 8.335 1.00 89.19 91 LYS A N 1
ATOM 747 C CA . LYS A 1 91 ? 4.898 -11.896 7.017 1.00 89.19 91 LYS A CA 1
ATOM 748 C C . LYS A 1 91 ? 4.019 -11.269 5.933 1.00 89.19 91 LYS A C 1
ATOM 750 O O . LYS A 1 91 ? 2.793 -11.362 5.999 1.00 89.19 91 LYS A O 1
ATOM 755 N N . ILE A 1 92 ? 4.659 -10.701 4.919 1.00 90.94 92 ILE A N 1
ATOM 756 C CA . ILE A 1 92 ? 4.023 -10.106 3.745 1.00 90.94 92 ILE A CA 1
ATOM 757 C C . ILE A 1 92 ? 4.436 -10.947 2.541 1.00 90.94 92 ILE A C 1
ATOM 759 O O . ILE A 1 92 ? 5.613 -11.264 2.405 1.00 90.94 92 ILE A O 1
ATOM 763 N N . LEU A 1 93 ? 3.468 -11.370 1.728 1.00 92.81 93 LEU A N 1
ATOM 764 C CA . LEU A 1 93 ? 3.750 -12.026 0.455 1.00 92.81 93 LEU A CA 1
ATOM 765 C C . LEU A 1 93 ? 3.951 -10.953 -0.609 1.00 92.81 93 LEU A C 1
ATOM 767 O O . LEU A 1 93 ? 3.029 -10.187 -0.872 1.00 92.81 93 LEU A O 1
ATOM 771 N N . THR A 1 94 ? 5.117 -10.905 -1.231 1.00 92.56 94 THR A N 1
ATOM 772 C CA . THR A 1 94 ? 5.452 -9.837 -2.176 1.00 92.56 94 THR A CA 1
ATOM 773 C C . THR A 1 94 ? 5.267 -10.285 -3.620 1.00 92.56 94 THR A C 1
ATOM 775 O O . THR A 1 94 ? 5.807 -11.312 -4.038 1.00 92.56 94 THR A O 1
ATOM 778 N N . SER A 1 95 ? 4.554 -9.479 -4.406 1.00 91.81 95 SER A N 1
ATOM 779 C CA . SER A 1 95 ? 4.443 -9.628 -5.852 1.00 91.81 95 SER A CA 1
ATOM 780 C C . SER A 1 95 ? 5.235 -8.567 -6.596 1.00 91.81 95 SER A C 1
ATOM 782 O O . SER A 1 95 ? 5.283 -7.402 -6.195 1.00 91.81 95 SER A O 1
ATOM 784 N N . ASN A 1 96 ? 5.820 -8.973 -7.718 1.00 86.62 96 ASN A N 1
ATOM 785 C CA . ASN A 1 96 ? 6.456 -8.056 -8.653 1.00 86.62 96 ASN A CA 1
ATOM 786 C C . ASN A 1 96 ? 6.504 -8.646 -10.065 1.00 86.62 96 ASN A C 1
ATOM 788 O O . ASN A 1 96 ? 6.394 -9.855 -10.236 1.00 86.62 96 ASN A O 1
ATOM 792 N N . LEU A 1 97 ? 6.760 -7.821 -11.078 1.00 84.38 97 LEU A N 1
ATOM 793 C CA . LEU A 1 97 ? 7.062 -8.290 -12.435 1.00 84.38 97 LEU A CA 1
ATOM 794 C C . LEU A 1 97 ? 8.435 -8.977 -12.534 1.00 84.38 97 LEU A C 1
ATOM 796 O O . LEU A 1 97 ? 8.683 -9.726 -13.477 1.00 84.38 97 LEU A O 1
ATOM 800 N N . TYR A 1 98 ? 9.313 -8.746 -11.557 1.00 83.75 98 TYR A N 1
ATOM 801 C CA . TYR A 1 98 ? 10.674 -9.273 -11.510 1.00 83.75 98 TYR A CA 1
ATOM 802 C C . TYR A 1 98 ? 10.947 -10.044 -10.207 1.00 83.75 98 TYR A C 1
ATOM 804 O O . TYR A 1 98 ? 10.241 -9.851 -9.223 1.00 83.75 98 TYR A O 1
ATOM 812 N N . PRO A 1 99 ? 11.997 -10.884 -10.131 1.00 83.12 99 PRO A N 1
ATOM 813 C CA . PRO A 1 99 ? 12.339 -11.627 -8.907 1.00 83.12 99 PRO A CA 1
ATOM 814 C C . PRO A 1 99 ? 12.621 -10.776 -7.655 1.00 83.12 99 PRO A C 1
ATOM 816 O O . PRO A 1 99 ? 12.656 -11.315 -6.552 1.00 83.12 99 PRO A O 1
ATOM 819 N N . GLY A 1 100 ? 12.821 -9.469 -7.813 1.00 86.12 100 GLY A N 1
ATOM 820 C CA . GLY A 1 100 ? 12.973 -8.460 -6.764 1.00 86.12 100 GLY A CA 1
ATOM 821 C C . GLY A 1 100 ? 12.925 -7.067 -7.399 1.00 86.12 100 GLY A C 1
ATOM 822 O O . GLY A 1 100 ? 12.583 -6.950 -8.575 1.00 86.12 100 GLY A O 1
ATOM 823 N N . ALA A 1 101 ? 13.266 -6.011 -6.668 1.00 82.69 101 ALA A N 1
ATOM 824 C CA . ALA A 1 101 ? 13.310 -4.659 -7.218 1.00 82.69 101 ALA A CA 1
ATOM 825 C C . ALA A 1 101 ? 14.567 -4.507 -8.102 1.00 82.69 101 ALA A C 1
ATOM 827 O O . ALA A 1 101 ? 15.675 -4.750 -7.618 1.00 82.69 101 ALA A O 1
ATOM 828 N N . PRO A 1 102 ? 14.442 -4.170 -9.401 1.00 78.44 102 PRO A N 1
ATOM 829 C CA . PRO A 1 102 ? 15.590 -4.098 -10.304 1.00 78.44 102 PRO A CA 1
ATOM 830 C C . PRO A 1 102 ? 16.648 -3.078 -9.856 1.00 78.44 102 PRO A C 1
ATOM 832 O O . PRO A 1 102 ? 16.330 -1.926 -9.561 1.00 78.44 102 PRO A O 1
ATOM 835 N N . LEU A 1 103 ? 17.918 -3.491 -9.853 1.00 79.69 103 LEU A N 1
ATOM 836 C CA . LEU A 1 103 ? 19.070 -2.638 -9.556 1.00 79.69 103 LEU A CA 1
ATOM 837 C C . LEU A 1 103 ? 19.837 -2.323 -10.839 1.00 79.69 103 LEU A C 1
ATOM 839 O O . LEU A 1 103 ? 20.283 -3.235 -11.536 1.00 79.69 103 LEU A O 1
ATOM 843 N N . PHE A 1 104 ? 20.036 -1.037 -11.122 1.00 75.81 104 PHE A N 1
ATOM 844 C CA . PHE A 1 104 ? 20.739 -0.570 -12.317 1.00 75.81 104 PHE A CA 1
ATOM 845 C C . PHE A 1 104 ? 22.061 0.118 -11.960 1.00 75.81 104 PHE A C 1
ATOM 847 O O . PHE A 1 104 ? 22.100 0.997 -11.094 1.00 75.81 104 PHE A O 1
ATOM 854 N N . SER A 1 105 ? 23.127 -0.257 -12.664 1.00 78.38 105 SER A N 1
ATOM 855 C CA . SER A 1 105 ? 24.344 0.543 -12.814 1.00 78.38 105 SER A CA 1
ATOM 856 C C . SER A 1 105 ? 24.316 1.288 -14.151 1.00 78.38 105 SER A C 1
ATOM 858 O O . SER A 1 105 ? 23.382 1.140 -14.942 1.00 78.38 105 SER A O 1
ATOM 860 N N . ASP A 1 106 ? 25.369 2.055 -14.421 1.00 70.62 106 ASP A N 1
ATOM 861 C CA . ASP A 1 106 ? 25.552 2.745 -15.701 1.00 70.62 106 ASP A CA 1
ATOM 862 C C . ASP A 1 106 ? 25.768 1.757 -16.872 1.00 70.62 106 ASP A C 1
ATOM 864 O O . ASP A 1 106 ? 25.573 2.107 -18.031 1.00 70.62 106 ASP A O 1
ATOM 868 N N . GLU A 1 107 ? 26.105 0.496 -16.577 1.00 75.38 107 GLU A N 1
ATOM 869 C CA . GLU A 1 107 ? 26.251 -0.604 -17.547 1.00 75.38 107 GLU A CA 1
ATOM 870 C C . GLU A 1 107 ? 24.954 -1.427 -17.711 1.00 75.38 107 GLU A C 1
ATOM 872 O O . GLU A 1 107 ? 24.874 -2.365 -18.511 1.00 75.38 107 GLU A O 1
ATOM 877 N N . GLY A 1 108 ? 23.915 -1.071 -16.951 1.00 75.00 108 GLY A N 1
ATOM 878 C CA . GLY A 1 108 ? 22.577 -1.639 -17.018 1.00 75.00 108 GLY A CA 1
ATOM 879 C C . GLY A 1 108 ? 22.169 -2.454 -15.797 1.00 75.00 108 GLY A C 1
ATOM 880 O O . GLY A 1 108 ? 22.603 -2.195 -14.679 1.00 75.00 108 GLY A O 1
ATOM 881 N N . LEU A 1 109 ? 21.239 -3.397 -15.984 1.00 77.94 109 LEU A N 1
ATOM 882 C CA . LEU A 1 109 ? 20.722 -4.228 -14.892 1.00 77.94 109 LEU A CA 1
ATOM 883 C C . LEU A 1 109 ? 21.854 -5.069 -14.283 1.00 77.94 109 LEU A C 1
ATOM 885 O O . LEU A 1 109 ? 22.403 -5.934 -14.965 1.00 77.94 109 LEU A O 1
ATOM 889 N N . VAL A 1 110 ? 22.147 -4.844 -13.003 1.00 87.50 110 VAL A N 1
ATOM 890 C CA . VAL A 1 110 ? 23.199 -5.548 -12.250 1.00 87.50 110 VAL A CA 1
ATOM 891 C C . VAL A 1 110 ? 22.654 -6.576 -11.265 1.00 87.50 110 VAL A C 1
ATOM 893 O O . VAL A 1 110 ? 23.402 -7.421 -10.781 1.00 87.50 110 VAL A O 1
ATOM 896 N N . GLY A 1 111 ? 21.356 -6.540 -10.967 1.00 84.94 111 GLY A N 1
ATOM 897 C CA . GLY A 1 111 ? 20.728 -7.507 -10.076 1.00 84.94 111 GLY A CA 1
ATOM 898 C C . GLY A 1 111 ? 19.354 -7.067 -9.596 1.00 84.94 111 GLY A C 1
ATOM 899 O O . GLY A 1 111 ? 18.707 -6.223 -10.214 1.00 84.94 111 GLY A O 1
ATOM 900 N N . TYR A 1 112 ? 18.930 -7.642 -8.474 1.00 85.38 112 TYR A N 1
ATOM 901 C CA . TYR A 1 112 ? 17.662 -7.338 -7.821 1.00 85.38 112 TYR A CA 1
ATOM 902 C C . TYR A 1 112 ? 17.885 -7.152 -6.317 1.00 85.38 112 TYR A C 1
ATOM 904 O O . TYR A 1 112 ? 18.644 -7.912 -5.714 1.00 85.38 112 TYR A O 1
ATOM 912 N N . SER A 1 113 ? 17.230 -6.162 -5.712 1.00 84.75 113 SER A N 1
ATOM 913 C CA . SER A 1 113 ? 17.126 -6.021 -4.259 1.00 84.75 113 SER A CA 1
ATOM 914 C C . SER A 1 113 ? 15.833 -6.651 -3.745 1.00 84.75 113 SER A C 1
ATOM 916 O O . SER A 1 113 ? 14.811 -6.689 -4.433 1.00 84.75 113 SER A O 1
ATOM 918 N N . GLY A 1 114 ? 15.875 -7.160 -2.513 1.00 85.50 114 GLY A N 1
ATOM 919 C CA . GLY A 1 114 ? 14.749 -7.884 -1.928 1.00 85.50 114 GLY A CA 1
ATOM 920 C C . GLY A 1 114 ? 14.386 -9.148 -2.715 1.00 85.50 114 GLY A C 1
ATOM 921 O O . GLY A 1 114 ? 15.191 -9.687 -3.476 1.00 85.50 114 GLY A O 1
ATOM 922 N N . LYS A 1 115 ? 13.167 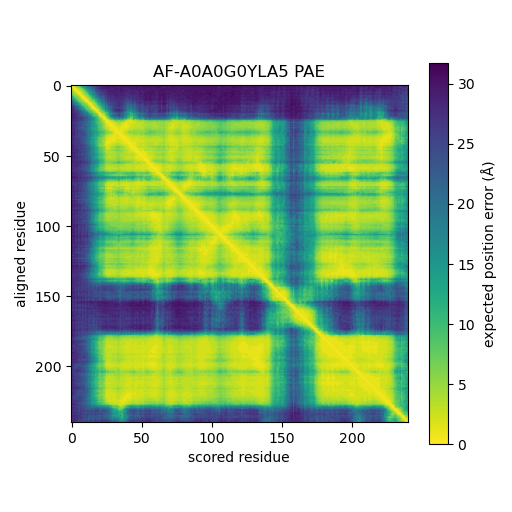-9.646 -2.501 1.00 87.88 115 LYS A N 1
ATOM 923 C CA . LYS A 1 115 ? 12.657 -10.847 -3.161 1.00 87.88 115 LYS A CA 1
ATOM 924 C C . LYS A 1 115 ? 11.148 -10.740 -3.372 1.00 87.88 115 LYS A C 1
ATOM 926 O O . LYS A 1 115 ? 10.435 -10.352 -2.455 1.00 87.88 115 LYS A O 1
ATOM 931 N N . ALA A 1 116 ? 10.680 -11.139 -4.549 1.00 89.19 116 ALA A N 1
ATOM 932 C CA . ALA A 1 116 ? 9.277 -11.434 -4.801 1.00 89.19 116 ALA A CA 1
ATOM 933 C C . ALA A 1 116 ? 8.977 -12.900 -4.442 1.00 89.19 116 ALA A C 1
ATOM 935 O O . ALA A 1 116 ? 9.718 -13.814 -4.815 1.00 89.19 116 ALA A O 1
ATOM 936 N N . ASP A 1 117 ? 7.880 -13.135 -3.728 1.00 92.62 117 ASP A N 1
ATOM 937 C CA . ASP A 1 117 ? 7.357 -14.477 -3.466 1.00 92.62 117 ASP A CA 1
ATOM 938 C C . ASP A 1 117 ? 6.687 -15.069 -4.708 1.00 92.62 117 ASP A C 1
ATOM 940 O O . ASP A 1 117 ? 6.677 -16.288 -4.887 1.00 92.62 117 ASP A O 1
ATOM 944 N N . PHE A 1 118 ? 6.143 -14.215 -5.578 1.00 91.88 118 PHE A N 1
ATOM 945 C CA . PHE A 1 118 ? 5.556 -14.621 -6.848 1.00 91.88 118 PHE A CA 1
ATOM 946 C C . PHE A 1 118 ? 5.637 -13.508 -7.898 1.00 91.88 118 PHE A C 1
ATOM 948 O O . PHE A 1 118 ? 5.585 -12.319 -7.586 1.00 91.88 118 PHE A O 1
ATOM 955 N N . ILE A 1 119 ? 5.757 -13.914 -9.164 1.00 87.12 119 ILE A N 1
ATOM 956 C CA . ILE A 1 119 ? 5.847 -12.986 -10.291 1.00 87.12 119 ILE A CA 1
ATOM 957 C C . ILE A 1 119 ? 4.440 -12.660 -10.789 1.00 87.12 119 ILE A C 1
ATOM 959 O O . ILE A 1 119 ? 3.753 -13.541 -11.306 1.00 87.12 119 ILE A O 1
ATOM 963 N N . ALA A 1 120 ? 4.000 -11.417 -10.610 1.00 88.00 120 ALA A N 1
ATOM 964 C CA . ALA A 1 120 ? 2.672 -10.968 -11.011 1.00 88.00 120 ALA A CA 1
ATOM 965 C C . ALA A 1 120 ? 2.614 -9.461 -11.272 1.00 88.00 120 ALA A C 1
ATOM 967 O O . ALA A 1 120 ? 3.295 -8.668 -10.622 1.00 88.00 120 ALA A O 1
ATOM 968 N N . ASP A 1 121 ? 1.740 -9.090 -12.204 1.00 84.69 121 ASP A N 1
ATOM 969 C CA . ASP A 1 121 ? 1.351 -7.709 -12.465 1.00 84.69 121 ASP A CA 1
ATOM 970 C C . ASP A 1 121 ? 0.357 -7.245 -11.390 1.00 84.69 121 ASP A C 1
ATOM 972 O O . ASP A 1 121 ? -0.627 -7.935 -11.119 1.00 84.69 121 ASP A O 1
ATOM 976 N N . ALA A 1 122 ? 0.586 -6.070 -10.799 1.00 88.69 122 ALA A N 1
ATOM 977 C CA . ALA A 1 122 ? -0.283 -5.498 -9.767 1.00 88.69 122 ALA A CA 1
ATOM 978 C C . ALA A 1 122 ? -1.722 -5.239 -10.250 1.00 88.69 122 ALA A C 1
ATOM 980 O O . ALA A 1 122 ? -2.633 -5.127 -9.436 1.00 88.69 122 ALA A O 1
ATOM 981 N N . ARG A 1 123 ? -1.938 -5.178 -11.569 1.00 90.25 123 ARG A N 1
ATOM 982 C CA . ARG A 1 123 ? -3.254 -5.014 -12.205 1.00 90.25 123 ARG A CA 1
ATOM 983 C C . ARG A 1 123 ? -3.998 -6.337 -12.401 1.00 90.25 123 ARG A C 1
ATOM 985 O O . ARG A 1 123 ? -5.142 -6.336 -12.845 1.00 90.25 123 ARG A O 1
ATOM 992 N N . LYS A 1 124 ? -3.330 -7.474 -12.171 1.00 90.69 124 LYS A N 1
ATOM 993 C CA . LYS A 1 124 ? -3.886 -8.816 -12.369 1.00 90.69 124 LYS A CA 1
ATOM 994 C C . LYS A 1 124 ? -3.175 -9.822 -11.470 1.00 90.69 124 LYS A C 1
ATOM 996 O O . LYS A 1 124 ? -2.284 -10.563 -11.895 1.00 90.69 124 LYS A O 1
ATOM 1001 N N . MET A 1 125 ? -3.594 -9.852 -10.218 1.00 94.00 125 MET A N 1
ATOM 1002 C CA . MET A 1 125 ? -2.989 -10.670 -9.189 1.00 94.00 125 MET A CA 1
ATOM 1003 C C . MET A 1 125 ? -3.480 -12.120 -9.300 1.00 94.00 125 MET A C 1
ATOM 1005 O O . MET A 1 125 ? -4.670 -12.372 -9.487 1.00 94.00 125 MET A O 1
ATOM 1009 N N . PRO A 1 126 ? -2.606 -13.128 -9.125 1.00 92.56 126 PRO A N 1
ATOM 1010 C CA . PRO A 1 126 ? -2.995 -14.538 -9.079 1.00 92.56 126 PRO A CA 1
ATOM 1011 C C . PRO A 1 126 ? -3.626 -14.906 -7.722 1.00 92.56 126 PRO A C 1
ATOM 1013 O O . PRO A 1 126 ? -3.380 -15.977 -7.168 1.00 92.56 126 PRO A O 1
ATOM 1016 N N . ILE A 1 127 ? -4.422 -14.000 -7.157 1.00 93.19 127 ILE A N 1
ATOM 1017 C CA . ILE A 1 127 ? -5.086 -14.136 -5.866 1.00 93.19 127 ILE A CA 1
ATOM 1018 C C . ILE A 1 127 ? -6.581 -14.192 -6.146 1.00 93.19 127 ILE A C 1
ATOM 1020 O O . ILE A 1 127 ? -7.120 -13.414 -6.928 1.00 93.19 127 ILE A O 1
ATOM 1024 N N . LYS A 1 128 ? -7.268 -15.152 -5.528 1.00 93.00 128 LYS A N 1
ATOM 1025 C CA . LYS A 1 128 ? -8.721 -15.259 -5.674 1.00 93.00 128 LYS A CA 1
ATOM 1026 C C . LYS A 1 128 ? -9.392 -14.013 -5.096 1.00 93.00 128 LYS A C 1
ATOM 1028 O O . LYS A 1 128 ? -8.877 -13.412 -4.154 1.00 93.00 128 LYS A O 1
ATOM 1033 N N . LYS A 1 129 ? -10.576 -13.687 -5.613 1.00 94.00 129 LYS A N 1
ATOM 1034 C CA . LYS A 1 129 ? -11.457 -12.687 -5.008 1.00 94.00 129 LYS A CA 1
ATOM 1035 C C . LYS A 1 129 ? -11.570 -12.934 -3.499 1.00 94.00 129 LYS A C 1
ATOM 1037 O O . LYS A 1 129 ? -11.754 -14.081 -3.092 1.00 94.00 129 LYS A O 1
ATOM 1042 N N . GLU A 1 130 ? -11.438 -11.872 -2.703 1.00 94.75 130 GLU A N 1
ATOM 1043 C CA . GLU A 1 130 ? -11.481 -11.937 -1.232 1.00 94.75 130 GLU A CA 1
ATOM 1044 C C . GLU A 1 130 ? -10.408 -12.871 -0.613 1.00 94.75 130 GLU A C 1
ATOM 1046 O O . GLU A 1 130 ? -10.577 -13.448 0.464 1.00 94.75 130 GLU A O 1
ATOM 1051 N N . GLY A 1 131 ? -9.277 -13.051 -1.299 1.00 95.44 131 GLY A N 1
ATOM 1052 C CA . GLY A 1 131 ? -8.153 -13.874 -0.853 1.00 95.44 131 GLY A CA 1
ATOM 1053 C C . GLY A 1 131 ? -7.183 -13.175 0.105 1.00 95.44 131 GLY A C 1
ATOM 1054 O O . GLY A 1 131 ? -6.422 -13.859 0.790 1.00 95.44 131 GLY A O 1
ATOM 1055 N N . ALA A 1 132 ? -7.212 -11.842 0.184 1.00 96.56 132 ALA A N 1
ATOM 1056 C CA . ALA A 1 132 ? -6.322 -11.039 1.017 1.00 96.56 132 ALA A CA 1
ATOM 1057 C C . ALA A 1 132 ? -7.089 -10.295 2.120 1.00 96.56 132 ALA A C 1
ATOM 1059 O O . ALA A 1 132 ? -8.190 -9.785 1.918 1.00 96.56 132 ALA A O 1
ATOM 1060 N N . ASP A 1 133 ? -6.491 -10.203 3.305 1.00 96.44 133 ASP A N 1
ATOM 1061 C CA . ASP A 1 133 ? -6.994 -9.361 4.395 1.00 96.44 133 ASP A CA 1
ATOM 1062 C C . ASP A 1 133 ? -6.410 -7.943 4.318 1.00 96.44 133 ASP A C 1
ATOM 1064 O O . ASP A 1 133 ? -6.950 -7.001 4.906 1.00 96.44 133 ASP A O 1
ATOM 1068 N N . LEU A 1 134 ? -5.276 -7.808 3.631 1.00 95.56 134 LEU A N 1
ATOM 1069 C CA . LEU A 1 134 ? -4.439 -6.628 3.661 1.00 95.56 134 LEU A CA 1
ATOM 1070 C C . LEU A 1 134 ? -3.568 -6.561 2.403 1.00 95.56 134 LEU A C 1
ATOM 1072 O O . LEU A 1 134 ? -2.874 -7.528 2.082 1.00 95.56 134 LEU A O 1
ATOM 1076 N N . VAL A 1 135 ? -3.629 -5.432 1.703 1.00 95.81 135 VAL A N 1
ATOM 1077 C CA . VAL A 1 135 ? -2.876 -5.169 0.474 1.00 95.81 135 VAL A CA 1
ATOM 1078 C C . VAL A 1 135 ? -2.044 -3.908 0.660 1.00 95.81 135 VAL A C 1
ATOM 1080 O O . VAL A 1 135 ? -2.563 -2.879 1.087 1.00 95.81 135 VAL A O 1
ATOM 1083 N N . TYR A 1 136 ? -0.759 -4.003 0.341 1.00 93.38 136 TYR A N 1
ATOM 1084 C CA . TYR A 1 136 ? 0.212 -2.918 0.381 1.00 93.38 136 TYR A CA 1
ATOM 1085 C C . TYR A 1 136 ? 0.675 -2.587 -1.018 1.00 93.38 136 TYR A C 1
ATOM 1087 O O . TYR A 1 136 ? 0.968 -3.488 -1.796 1.00 93.38 136 TYR A O 1
ATOM 1095 N N . CYS A 1 137 ? 0.822 -1.305 -1.304 1.00 90.31 137 CYS A N 1
ATOM 1096 C CA . CYS A 1 137 ? 1.523 -0.851 -2.486 1.00 90.31 137 CYS A CA 1
ATOM 1097 C C . CYS A 1 137 ? 2.427 0.323 -2.121 1.00 90.31 137 CYS A C 1
ATOM 1099 O O . CYS A 1 137 ? 2.009 1.223 -1.388 1.00 90.31 137 CYS A O 1
ATOM 1101 N N . SER A 1 138 ? 3.655 0.304 -2.629 1.00 80.31 138 SER A N 1
ATOM 1102 C CA . SER A 1 138 ? 4.616 1.395 -2.489 1.00 80.31 138 SER A CA 1
ATOM 1103 C C . SER A 1 138 ? 5.048 1.886 -3.864 1.00 80.31 138 SER A C 1
ATOM 1105 O O . SER A 1 138 ? 5.415 1.070 -4.709 1.00 80.31 138 SER A O 1
ATOM 1107 N N . CYS A 1 139 ? 5.087 3.203 -4.062 1.00 67.25 139 CYS A N 1
ATOM 1108 C CA . CYS A 1 139 ? 5.790 3.838 -5.185 1.00 67.25 139 CYS A CA 1
ATOM 1109 C C . CYS A 1 139 ? 5.368 3.339 -6.583 1.00 67.25 139 CYS A C 1
ATOM 1111 O O . CYS A 1 139 ? 6.169 3.354 -7.522 1.00 67.25 139 CYS A O 1
ATOM 1113 N N . LEU A 1 140 ? 4.116 2.899 -6.744 1.00 73.44 140 LEU A N 1
ATOM 1114 C CA . LEU A 1 140 ? 3.615 2.411 -8.023 1.00 73.44 140 LEU A CA 1
ATOM 1115 C C . LEU A 1 140 ? 3.568 3.541 -9.050 1.00 73.44 140 LEU A C 1
ATOM 1117 O O . LEU A 1 140 ? 2.901 4.556 -8.852 1.00 73.44 140 LEU A O 1
ATOM 1121 N N . GLY A 1 141 ? 4.284 3.338 -10.155 1.00 61.78 141 GLY A N 1
ATOM 1122 C CA . GLY A 1 141 ? 4.355 4.317 -11.233 1.00 61.78 141 GLY A CA 1
ATOM 1123 C C . GLY A 1 141 ? 5.266 5.515 -10.950 1.00 61.78 141 GLY A C 1
ATOM 1124 O O . GLY A 1 141 ? 5.397 6.390 -11.801 1.00 61.78 141 GLY A O 1
ATOM 1125 N N . SER A 1 142 ? 5.949 5.547 -9.804 1.00 56.38 142 SER A N 1
ATOM 1126 C CA . SER A 1 142 ? 6.998 6.526 -9.516 1.00 56.38 142 SER A CA 1
ATOM 1127 C C . SER A 1 142 ? 8.358 5.898 -9.810 1.00 56.38 142 SER A C 1
ATOM 1129 O O . SER A 1 142 ? 9.019 5.358 -8.923 1.00 56.38 142 SER A O 1
ATOM 1131 N N . ILE A 1 143 ? 8.799 5.942 -11.071 1.00 50.84 143 ILE A N 1
ATOM 1132 C CA . ILE A 1 143 ? 10.210 5.676 -11.373 1.00 50.84 143 ILE A CA 1
ATOM 1133 C C . ILE A 1 143 ? 10.980 6.915 -10.919 1.00 50.84 143 ILE A C 1
ATOM 1135 O O . ILE A 1 143 ? 10.768 7.999 -11.456 1.00 50.84 143 ILE A O 1
ATOM 1139 N N . ALA A 1 144 ? 11.874 6.773 -9.937 1.00 47.25 144 ALA A N 1
ATOM 1140 C CA . ALA A 1 144 ? 12.781 7.859 -9.575 1.00 47.25 144 ALA A CA 1
ATOM 1141 C C . ALA A 1 144 ? 13.487 8.366 -10.844 1.00 47.25 144 ALA A C 1
ATOM 1143 O O . ALA A 1 144 ? 14.022 7.559 -11.606 1.00 47.25 144 ALA A O 1
ATOM 1144 N N . GLU A 1 145 ? 13.518 9.680 -11.071 1.00 44.41 145 GLU A N 1
ATOM 1145 C CA . GLU A 1 145 ? 14.044 10.299 -12.301 1.00 44.41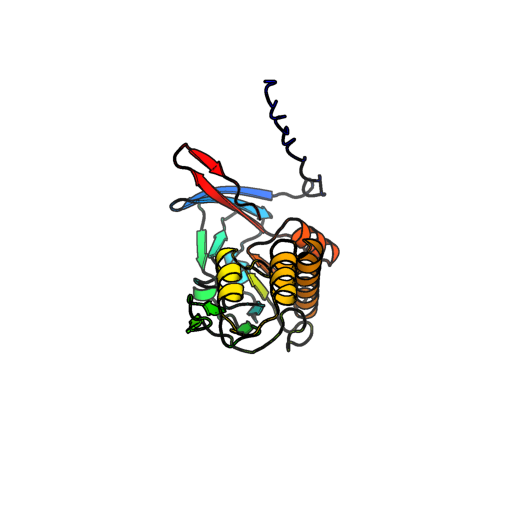 145 GLU A CA 1
ATOM 1146 C C . GLU A 1 145 ? 15.455 9.781 -12.663 1.00 44.41 145 GLU A C 1
ATOM 1148 O O . GLU A 1 145 ? 15.787 9.545 -13.825 1.00 44.41 145 GLU A O 1
ATOM 1153 N N . ASN A 1 146 ? 16.269 9.497 -11.642 1.00 44.25 146 ASN A N 1
ATOM 1154 C CA . ASN A 1 146 ? 17.603 8.910 -11.781 1.00 44.25 146 ASN A CA 1
ATOM 1155 C C . ASN A 1 146 ? 17.586 7.433 -12.217 1.00 44.25 146 ASN A C 1
ATOM 1157 O O . ASN A 1 146 ? 18.468 7.005 -12.957 1.00 44.25 146 ASN A O 1
ATOM 1161 N N . GLY A 1 147 ? 16.597 6.650 -11.781 1.00 45.84 147 GLY A N 1
ATOM 1162 C CA . GLY A 1 147 ? 16.380 5.275 -12.234 1.00 45.84 147 GLY A CA 1
ATOM 1163 C C . GLY A 1 147 ? 15.934 5.222 -13.694 1.00 45.84 147 GLY A C 1
ATOM 1164 O O . GLY A 1 147 ? 16.440 4.406 -14.455 1.00 45.84 147 GLY A O 1
ATOM 1165 N N . LEU A 1 148 ? 15.075 6.154 -14.115 1.00 51.22 148 LEU A N 1
ATOM 1166 C CA . LEU A 1 148 ? 14.636 6.281 -15.504 1.00 51.22 148 LEU A CA 1
ATOM 1167 C C . LEU A 1 148 ? 15.791 6.672 -16.438 1.00 51.22 148 LEU A C 1
ATOM 1169 O O . LEU A 1 148 ? 16.010 6.016 -17.455 1.00 51.22 148 LEU A O 1
ATOM 1173 N N . LYS A 1 149 ? 16.584 7.685 -16.061 1.00 52.16 149 LYS A N 1
ATOM 1174 C CA . LYS A 1 149 ? 17.797 8.082 -16.800 1.00 52.16 149 LYS A CA 1
ATOM 1175 C C . LYS A 1 149 ? 18.763 6.909 -16.965 1.00 52.16 149 LYS A C 1
ATOM 1177 O O . LYS A 1 149 ? 19.278 6.700 -18.059 1.00 52.16 149 LYS A O 1
ATOM 1182 N N . LYS A 1 150 ? 18.949 6.104 -15.915 1.00 52.66 150 LYS A N 1
ATOM 1183 C CA . LYS A 1 150 ? 19.790 4.901 -15.956 1.00 52.66 150 LYS A CA 1
ATOM 1184 C C . LYS A 1 150 ? 19.199 3.787 -16.813 1.00 52.66 150 LYS A C 1
ATOM 1186 O O . LYS A 1 150 ? 19.949 3.160 -17.542 1.00 52.66 150 LYS A O 1
ATOM 1191 N N . ILE A 1 151 ? 17.882 3.569 -16.807 1.00 51.34 151 ILE A N 1
ATOM 1192 C CA . ILE A 1 151 ? 17.211 2.606 -17.702 1.00 51.34 151 ILE A CA 1
ATOM 1193 C C . ILE A 1 151 ? 17.382 3.009 -19.175 1.00 51.34 151 ILE A C 1
ATOM 1195 O O . ILE A 1 151 ? 17.689 2.159 -20.007 1.00 51.34 151 ILE A O 1
ATOM 1199 N N . ILE A 1 152 ? 17.245 4.300 -19.491 1.00 52.16 152 ILE A N 1
ATOM 1200 C CA . ILE A 1 152 ? 17.441 4.843 -20.847 1.00 52.16 152 ILE A CA 1
ATOM 1201 C C . ILE A 1 152 ? 18.911 4.733 -21.279 1.00 52.16 152 ILE A C 1
ATOM 1203 O O . ILE A 1 152 ? 19.201 4.452 -22.440 1.00 52.16 152 ILE A O 1
ATOM 1207 N N . GLN A 1 153 ? 19.847 4.942 -20.352 1.00 52.75 153 GLN A N 1
ATOM 1208 C CA . GLN A 1 153 ? 21.283 4.785 -20.602 1.00 52.75 153 GLN A CA 1
ATOM 1209 C C . GLN A 1 153 ? 21.712 3.312 -20.672 1.00 52.75 153 GLN A C 1
ATOM 1211 O O . GLN A 1 153 ? 22.696 2.998 -21.337 1.00 52.75 153 GLN A O 1
ATOM 1216 N N . ALA A 1 154 ? 20.962 2.412 -20.031 1.00 48.59 154 ALA A N 1
ATOM 1217 C CA . ALA A 1 154 ? 21.366 1.036 -19.817 1.00 48.59 154 ALA A CA 1
ATOM 1218 C C . ALA A 1 154 ? 21.480 0.193 -21.093 1.00 48.59 154 ALA A C 1
ATOM 1220 O O . ALA A 1 154 ? 22.420 -0.592 -21.139 1.00 48.59 154 ALA A O 1
ATOM 1221 N N . LYS A 1 155 ? 20.576 0.233 -22.096 1.00 54.19 155 LYS A N 1
ATOM 1222 C CA . LYS A 1 155 ? 20.631 -0.724 -23.245 1.00 54.19 155 LYS A CA 1
ATOM 1223 C C . LYS A 1 155 ? 19.846 -0.263 -24.487 1.00 54.19 155 LYS A C 1
ATOM 1225 O O . LYS A 1 155 ? 18.858 0.440 -24.304 1.00 54.19 155 LYS A O 1
ATOM 1230 N N . PRO A 1 156 ? 20.094 -0.797 -25.709 1.00 47.59 156 PRO A N 1
ATOM 1231 C CA . PRO A 1 156 ? 21.281 -1.408 -26.339 1.00 47.59 156 PRO A CA 1
ATOM 1232 C C . PRO A 1 156 ? 21.891 -0.468 -27.416 1.00 47.59 156 PRO A C 1
ATOM 1234 O O . PRO A 1 156 ? 21.260 0.505 -27.820 1.00 47.59 156 PRO A O 1
ATOM 1237 N N . LYS A 1 157 ? 23.098 -0.760 -27.930 1.00 53.56 157 LYS A N 1
ATOM 1238 C CA . LYS A 1 157 ? 23.839 0.099 -28.892 1.00 53.56 157 LYS A CA 1
ATOM 1239 C C . LYS A 1 157 ? 23.112 0.427 -30.214 1.00 53.56 157 LYS A C 1
ATOM 1241 O O . LYS A 1 157 ? 23.545 1.346 -30.902 1.00 53.56 157 LYS A O 1
ATOM 1246 N N . ASP A 1 158 ? 22.001 -0.245 -30.521 1.00 52.66 158 ASP A N 1
ATOM 1247 C CA . ASP A 1 158 ? 21.369 -0.230 -31.848 1.00 52.66 158 ASP A CA 1
ATOM 1248 C C . ASP A 1 158 ? 19.922 0.309 -31.854 1.00 52.66 158 ASP A C 1
ATOM 1250 O O . ASP A 1 158 ? 19.171 0.079 -32.801 1.00 52.66 158 ASP A O 1
ATOM 1254 N N . MET A 1 159 ? 19.491 1.018 -30.803 1.00 54.19 159 MET A N 1
ATOM 1255 C CA . MET A 1 159 ? 18.149 1.614 -30.769 1.00 54.19 159 MET A CA 1
ATOM 1256 C C . MET A 1 159 ? 18.060 2.849 -31.692 1.00 54.19 159 MET A C 1
ATOM 1258 O O . MET A 1 159 ? 18.854 3.782 -31.528 1.00 54.19 159 MET A O 1
ATOM 1262 N N . PRO A 1 160 ? 17.095 2.911 -32.635 1.00 60.59 160 PRO A N 1
ATOM 1263 C CA . PRO A 1 160 ? 16.912 4.070 -33.509 1.00 60.59 160 PRO A CA 1
ATOM 1264 C C . PRO A 1 160 ? 16.652 5.360 -32.719 1.00 60.59 160 PRO A C 1
ATOM 1266 O O . PRO A 1 160 ? 15.899 5.359 -31.746 1.00 60.59 160 PRO A O 1
ATOM 1269 N N . ALA A 1 161 ? 17.226 6.482 -33.167 1.00 57.56 161 ALA A N 1
ATOM 1270 C CA . ALA A 1 161 ? 17.130 7.777 -32.479 1.00 57.56 161 ALA A CA 1
ATOM 1271 C C . ALA A 1 161 ? 15.681 8.253 -32.242 1.00 57.56 161 ALA A C 1
ATOM 1273 O O . ALA A 1 161 ? 15.405 8.888 -31.230 1.00 57.56 161 ALA A O 1
ATOM 1274 N N . VAL A 1 162 ? 14.752 7.878 -33.126 1.00 54.50 162 VAL A N 1
ATOM 1275 C CA . VAL A 1 162 ? 13.316 8.182 -32.999 1.00 54.50 162 VAL A CA 1
ATOM 1276 C C . VAL A 1 162 ? 12.672 7.407 -31.843 1.00 54.50 162 VAL A C 1
ATOM 1278 O O . VAL A 1 162 ? 11.875 7.962 -31.095 1.00 54.50 162 VAL A O 1
ATOM 1281 N N . GLU A 1 163 ? 13.063 6.149 -31.635 1.00 50.22 163 GLU A N 1
ATOM 1282 C CA . GLU A 1 163 ? 12.577 5.330 -30.515 1.00 50.22 163 GLU A CA 1
ATOM 1283 C C . GLU A 1 163 ? 13.156 5.829 -29.179 1.00 50.22 163 GLU A C 1
ATOM 1285 O O . GLU A 1 163 ? 12.490 5.807 -28.145 1.00 50.22 163 GLU A O 1
ATOM 1290 N N . LYS A 1 164 ? 14.382 6.368 -29.222 1.00 54.47 164 LYS A N 1
ATOM 1291 C CA . LYS A 1 164 ? 15.051 7.027 -28.094 1.00 54.47 164 LYS A CA 1
ATOM 1292 C C . LYS A 1 164 ? 14.346 8.323 -27.686 1.00 54.47 164 LYS A C 1
ATOM 1294 O O . LYS A 1 164 ? 14.109 8.530 -26.499 1.00 54.47 164 LYS A O 1
ATOM 1299 N N . GLU A 1 165 ? 13.992 9.179 -28.645 1.00 53.50 165 GLU A N 1
ATOM 1300 C CA . GLU A 1 165 ? 13.201 10.388 -28.378 1.00 53.50 165 GLU A CA 1
ATOM 1301 C C . GLU A 1 165 ? 11.786 10.048 -27.906 1.00 53.50 165 GLU A C 1
ATOM 1303 O O . GLU A 1 165 ? 11.308 10.689 -26.973 1.00 53.50 165 GLU A O 1
ATOM 1308 N N . ARG A 1 166 ? 11.152 8.999 -28.452 1.00 53.44 166 ARG A N 1
ATOM 1309 C CA . ARG A 1 166 ? 9.841 8.514 -27.996 1.00 53.44 166 ARG A CA 1
ATOM 1310 C C . ARG A 1 166 ? 9.870 8.052 -26.540 1.00 53.44 166 ARG A C 1
ATOM 1312 O O . ARG A 1 166 ? 9.032 8.497 -25.774 1.00 53.44 166 ARG A O 1
ATOM 1319 N N . LEU A 1 167 ? 10.846 7.241 -26.127 1.00 50.94 167 LEU A N 1
ATOM 1320 C CA . LEU A 1 167 ? 10.962 6.770 -24.739 1.00 50.94 167 LEU A CA 1
ATOM 1321 C C . LEU A 1 167 ? 11.286 7.898 -23.755 1.00 50.94 167 LEU A C 1
ATOM 1323 O O . LEU A 1 167 ? 10.742 7.921 -22.657 1.00 50.94 167 LEU A O 1
ATOM 1327 N N . VAL A 1 168 ? 12.155 8.841 -24.129 1.00 51.03 168 VAL A N 1
ATOM 1328 C CA . VAL A 1 168 ? 12.478 10.025 -23.311 1.00 51.03 168 VAL A CA 1
ATOM 1329 C C . VAL A 1 168 ? 11.259 10.947 -23.200 1.00 51.03 168 VAL A C 1
ATOM 1331 O O . VAL A 1 168 ? 10.944 11.422 -22.114 1.00 51.03 168 VAL A O 1
ATOM 1334 N N . SER A 1 169 ? 10.533 11.143 -24.302 1.00 45.16 169 SER A N 1
ATOM 1335 C CA . SER A 1 169 ? 9.273 11.882 -24.358 1.00 45.16 169 SER A CA 1
ATOM 1336 C C . SER A 1 169 ? 8.187 11.207 -23.518 1.00 45.16 169 SER A C 1
ATOM 1338 O O . SER A 1 169 ? 7.677 11.825 -22.600 1.00 45.16 169 SER A O 1
ATOM 1340 N N . GLU A 1 170 ? 7.879 9.927 -23.719 1.00 48.81 170 GLU A N 1
ATOM 1341 C CA . GLU A 1 170 ? 6.857 9.161 -22.979 1.00 48.81 170 GLU A CA 1
ATOM 1342 C C . GLU A 1 170 ? 7.197 8.920 -21.504 1.00 48.81 170 GLU A C 1
ATOM 1344 O O . GLU A 1 170 ? 6.361 8.432 -20.756 1.00 48.81 170 GLU A O 1
ATOM 1349 N N . SER A 1 171 ? 8.407 9.247 -21.057 1.00 48.84 171 SER A N 1
ATOM 1350 C CA . SER A 1 171 ? 8.811 9.088 -19.657 1.00 48.84 171 SER A CA 1
ATOM 1351 C C . SER A 1 171 ? 9.060 10.409 -18.925 1.00 48.84 171 SER A C 1
ATOM 1353 O O . SER A 1 171 ? 8.872 10.462 -17.714 1.00 48.84 171 SER A O 1
ATOM 1355 N N . LEU A 1 172 ? 9.397 11.491 -19.642 1.00 42.88 172 LEU A N 1
ATOM 1356 C CA . LEU A 1 172 ? 9.390 12.866 -19.118 1.00 42.88 172 LEU A CA 1
ATOM 1357 C C . LEU A 1 172 ? 8.023 13.554 -19.276 1.00 42.88 172 LEU A C 1
ATOM 1359 O O . LEU A 1 172 ? 7.706 14.464 -18.517 1.00 42.88 172 LEU A O 1
ATOM 1363 N N . SER A 1 173 ? 7.223 13.128 -20.257 1.00 42.81 173 SER A N 1
ATOM 1364 C CA . SER A 1 173 ? 5.853 13.591 -20.520 1.00 42.81 173 SER A CA 1
ATOM 1365 C C . SER A 1 173 ? 4.797 12.501 -20.367 1.00 42.81 173 SER A C 1
ATOM 1367 O O . SER A 1 173 ? 3.629 12.817 -20.570 1.00 42.81 173 SER A O 1
ATOM 1369 N N . GLY A 1 174 ? 5.189 11.264 -20.005 1.00 44.03 174 GLY A N 1
ATOM 1370 C CA . GLY A 1 174 ? 4.292 10.120 -19.810 1.00 44.03 174 GLY A CA 1
ATOM 1371 C C . GLY A 1 174 ? 3.063 10.562 -19.064 1.00 44.03 174 GLY A C 1
ATOM 1372 O O . GLY A 1 174 ? 3.169 10.931 -17.893 1.00 44.03 174 GLY A O 1
ATOM 1373 N N . GLU A 1 175 ? 1.964 10.679 -19.809 1.00 48.00 175 GLU A N 1
ATOM 1374 C CA . GLU A 1 175 ? 0.868 11.550 -19.436 1.00 48.00 175 GLU A CA 1
ATOM 1375 C C . GLU A 1 175 ? 0.491 11.219 -18.003 1.00 48.00 175 GLU A C 1
ATOM 1377 O O . GLU A 1 175 ? 0.277 10.054 -17.672 1.00 48.00 175 GLU A O 1
ATOM 1382 N N . ILE A 1 176 ? 0.421 12.227 -17.137 1.00 52.97 176 ILE A N 1
ATOM 1383 C CA . ILE A 1 176 ? -0.062 12.081 -15.760 1.00 52.97 176 ILE A CA 1
ATOM 1384 C C . ILE A 1 176 ? -1.295 11.135 -15.712 1.00 52.97 176 ILE A C 1
ATOM 1386 O O . ILE A 1 176 ? -1.432 10.336 -14.788 1.00 52.97 176 ILE A O 1
ATOM 1390 N N . GLY A 1 177 ? -2.123 11.142 -16.770 1.00 51.62 177 GLY A N 1
ATOM 1391 C CA . GLY A 1 177 ? -3.249 10.233 -16.999 1.00 51.62 177 GLY A CA 1
ATOM 1392 C C . GLY A 1 177 ? -2.944 8.735 -17.201 1.00 51.62 177 GLY A C 1
ATOM 1393 O O . GLY A 1 177 ? -3.726 7.917 -16.717 1.00 51.62 177 GLY A O 1
ATOM 1394 N N . ASP A 1 178 ? -1.853 8.332 -17.855 1.00 62.34 178 ASP A N 1
ATOM 1395 C CA . ASP A 1 178 ? -1.498 6.911 -18.026 1.00 62.34 178 ASP A CA 1
ATOM 1396 C C . ASP A 1 178 ? -0.970 6.303 -16.723 1.00 62.34 178 ASP A C 1
ATOM 1398 O O . ASP A 1 178 ? -1.282 5.157 -16.384 1.00 62.34 178 ASP A O 1
ATOM 1402 N N . ASN A 1 179 ? -0.238 7.099 -15.941 1.00 74.06 179 ASN A N 1
ATOM 1403 C CA . ASN A 1 179 ? 0.203 6.695 -14.612 1.00 74.06 179 ASN A CA 1
ATOM 1404 C C . ASN A 1 179 ? -0.985 6.582 -13.641 1.00 74.06 179 ASN A C 1
ATOM 1406 O O . ASN A 1 179 ? -1.109 5.602 -12.906 1.00 74.06 179 ASN A O 1
ATOM 1410 N N . TYR A 1 180 ? -1.914 7.538 -13.697 1.00 80.50 180 TYR A N 1
ATOM 1411 C CA . TYR A 1 180 ? -3.173 7.469 -12.957 1.00 80.50 180 TYR A CA 1
ATOM 1412 C C . TYR A 1 180 ? -3.987 6.232 -13.322 1.00 80.50 180 TYR A C 1
ATOM 1414 O O . TYR A 1 180 ? -4.315 5.465 -12.426 1.00 80.50 180 TYR A O 1
ATOM 1422 N N . LYS A 1 181 ? -4.199 5.931 -14.608 1.00 82.50 181 LYS A N 1
ATOM 1423 C CA . LYS A 1 181 ? -4.884 4.692 -15.019 1.00 82.50 181 LYS A CA 1
ATOM 1424 C C . LYS A 1 181 ? -4.224 3.430 -14.475 1.00 82.50 181 LYS A C 1
ATOM 1426 O O . LYS A 1 181 ? -4.918 2.498 -14.077 1.00 82.50 181 LYS A O 1
ATOM 1431 N N . LEU A 1 182 ? -2.894 3.369 -14.477 1.00 85.75 182 LEU A N 1
ATOM 1432 C CA . LEU A 1 182 ? -2.172 2.224 -13.929 1.00 85.75 182 LEU A CA 1
ATOM 1433 C C . LEU A 1 182 ? -2.419 2.077 -12.418 1.00 85.75 182 LEU A C 1
ATOM 1435 O O . LEU A 1 182 ? -2.648 0.962 -11.943 1.00 85.75 182 LEU A O 1
ATOM 1439 N N . ARG A 1 183 ? -2.419 3.190 -11.676 1.00 89.81 183 ARG A N 1
ATOM 1440 C CA . ARG A 1 183 ? -2.722 3.225 -10.236 1.00 89.81 183 ARG A CA 1
ATOM 1441 C C . ARG A 1 183 ? -4.183 2.866 -9.964 1.00 89.81 183 ARG A C 1
ATOM 1443 O O . ARG A 1 183 ? -4.433 2.012 -9.120 1.00 89.81 183 ARG A O 1
ATOM 1450 N N . GLU A 1 184 ? -5.127 3.411 -10.731 1.00 92.12 184 GLU A N 1
ATOM 1451 C CA . GLU A 1 184 ? -6.555 3.065 -10.686 1.00 92.12 184 GLU A CA 1
ATOM 1452 C C . GLU A 1 184 ? -6.765 1.556 -10.885 1.00 92.12 184 GLU A C 1
ATOM 1454 O O . GLU A 1 184 ? -7.417 0.910 -10.068 1.00 92.12 184 GLU A O 1
ATOM 1459 N N . GLN A 1 185 ? -6.142 0.960 -11.908 1.00 92.31 185 GLN A N 1
ATOM 1460 C CA . GLN A 1 185 ? -6.227 -0.482 -12.176 1.00 92.31 185 GLN A CA 1
ATOM 1461 C C . GLN A 1 185 ? -5.663 -1.333 -11.030 1.00 92.31 185 GLN A C 1
ATOM 1463 O O . GLN A 1 185 ? -6.220 -2.382 -10.708 1.00 92.31 185 GLN A O 1
ATOM 1468 N N . ALA A 1 186 ? -4.575 -0.896 -10.394 1.00 94.06 186 ALA A N 1
ATOM 1469 C CA . ALA A 1 186 ? -4.021 -1.583 -9.231 1.00 94.06 186 ALA A CA 1
ATOM 1470 C C . ALA A 1 186 ? -4.903 -1.423 -7.978 1.00 94.06 186 ALA A C 1
ATOM 1472 O O . ALA A 1 186 ? -5.028 -2.365 -7.191 1.00 94.06 186 ALA A O 1
ATOM 1473 N N . ILE A 1 187 ? -5.562 -0.273 -7.796 1.00 96.44 187 ILE A N 1
ATOM 1474 C CA . ILE A 1 187 ? -6.555 -0.064 -6.728 1.00 96.44 187 ILE A CA 1
ATOM 1475 C C . ILE A 1 187 ? -7.791 -0.940 -6.967 1.00 96.44 187 ILE A C 1
ATOM 1477 O O . ILE A 1 187 ? -8.288 -1.563 -6.027 1.00 96.44 187 ILE A O 1
ATOM 1481 N N . ASP A 1 188 ? -8.265 -1.040 -8.209 1.00 96.81 188 ASP A N 1
ATOM 1482 C CA . ASP A 1 188 ? -9.373 -1.919 -8.590 1.00 96.81 188 ASP A CA 1
ATOM 1483 C C . ASP A 1 188 ? -9.052 -3.387 -8.322 1.00 96.81 188 ASP A C 1
ATOM 1485 O O . ASP A 1 188 ? -9.870 -4.117 -7.755 1.00 96.81 188 ASP A O 1
ATOM 1489 N N . GLU A 1 189 ? -7.848 -3.821 -8.686 1.00 96.81 189 GLU A N 1
ATOM 1490 C CA . GLU A 1 189 ? -7.420 -5.184 -8.412 1.00 96.81 189 GLU A CA 1
ATOM 1491 C C . GLU A 1 189 ? -7.286 -5.435 -6.907 1.00 96.81 189 GLU A C 1
ATOM 1493 O O . GLU A 1 189 ? -7.767 -6.452 -6.404 1.00 96.81 189 GLU A O 1
ATOM 1498 N N . SER A 1 190 ? -6.742 -4.468 -6.162 1.00 97.12 190 SER A N 1
ATOM 1499 C CA . SER A 1 190 ? -6.699 -4.510 -4.697 1.00 97.12 190 SER A CA 1
ATOM 1500 C C . SER A 1 190 ? -8.099 -4.669 -4.102 1.00 97.12 190 SER A C 1
ATOM 1502 O O . SER A 1 190 ? -8.306 -5.512 -3.232 1.00 97.12 190 SER A O 1
ATOM 1504 N N . TRP A 1 191 ? -9.082 -3.910 -4.595 1.00 97.12 191 TRP A N 1
ATOM 1505 C CA . TRP A 1 191 ? -10.478 -4.026 -4.174 1.00 97.12 191 TRP A CA 1
ATOM 1506 C C . TRP A 1 191 ? -11.055 -5.421 -4.441 1.00 97.12 191 TRP A C 1
ATOM 1508 O O . TRP A 1 191 ? -11.782 -5.956 -3.607 1.00 97.12 191 TRP A O 1
ATOM 1518 N N . ASN A 1 192 ? -10.724 -6.032 -5.580 1.00 96.44 192 ASN A N 1
ATOM 1519 C CA . ASN A 1 192 ? -11.219 -7.361 -5.933 1.00 96.44 192 ASN A CA 1
ATOM 1520 C C . ASN A 1 192 ? -10.641 -8.459 -5.031 1.00 96.44 192 ASN A C 1
ATOM 1522 O O . ASN A 1 192 ? -11.359 -9.383 -4.642 1.00 96.44 192 ASN A O 1
ATOM 1526 N N . ILE A 1 193 ? -9.351 -8.392 -4.704 1.00 97.12 193 ILE A N 1
ATOM 1527 C CA . ILE A 1 193 ? -8.692 -9.439 -3.910 1.00 97.12 193 ILE A CA 1
ATOM 1528 C C . ILE A 1 193 ? -8.888 -9.255 -2.403 1.00 97.12 193 ILE A C 1
ATOM 1530 O O . ILE A 1 193 ? -8.733 -10.220 -1.654 1.00 97.12 193 ILE A O 1
ATOM 1534 N N . LEU A 1 194 ? -9.237 -8.052 -1.942 1.00 97.94 194 LEU A N 1
ATOM 1535 C CA . LEU A 1 194 ? -9.509 -7.785 -0.533 1.00 97.94 194 LEU A CA 1
ATOM 1536 C C . LEU A 1 194 ? -10.845 -8.387 -0.087 1.00 97.94 194 LEU A C 1
ATOM 1538 O O . LEU A 1 194 ? -11.865 -8.297 -0.765 1.00 97.94 194 LEU A O 1
ATOM 1542 N N . LYS A 1 195 ? -10.847 -8.980 1.107 1.00 96.81 195 LYS A N 1
ATOM 1543 C CA . LYS A 1 195 ? -12.074 -9.367 1.817 1.00 96.81 195 LYS A CA 1
ATOM 1544 C C . LYS A 1 195 ? -12.890 -8.135 2.216 1.00 96.81 195 LYS A C 1
ATOM 1546 O O . LYS A 1 195 ? -12.311 -7.062 2.410 1.00 96.81 195 LYS A O 1
ATOM 1551 N N . PRO A 1 196 ? -14.201 -8.278 2.482 1.00 94.25 196 PRO A N 1
ATOM 1552 C CA . PRO A 1 196 ? -14.962 -7.245 3.175 1.00 94.25 196 PRO A CA 1
ATOM 1553 C C . PRO A 1 196 ? -14.274 -6.827 4.485 1.00 94.25 196 PRO A C 1
ATOM 1555 O O . PRO A 1 196 ? -13.922 -7.662 5.319 1.00 94.25 196 PRO A O 1
ATOM 1558 N N . GLY A 1 197 ? -14.043 -5.523 4.654 1.00 91.69 197 GLY A N 1
ATOM 1559 C CA . GLY A 1 197 ? -13.292 -4.980 5.792 1.00 91.69 197 GLY A CA 1
ATOM 1560 C C . GLY A 1 197 ? -11.776 -5.207 5.724 1.00 91.69 197 GLY A C 1
ATOM 1561 O O . GLY A 1 197 ? -11.078 -4.978 6.717 1.00 91.69 197 GLY A O 1
ATOM 1562 N N . GLY A 1 198 ? -11.257 -5.678 4.590 1.00 95.38 198 GLY A N 1
ATOM 1563 C CA . GLY A 1 198 ? -9.837 -5.679 4.271 1.00 95.38 198 GLY A CA 1
ATOM 1564 C C . GLY A 1 198 ? -9.286 -4.258 4.150 1.00 95.38 198 GLY A C 1
ATOM 1565 O O . GLY A 1 198 ? -10.039 -3.288 4.057 1.00 95.38 198 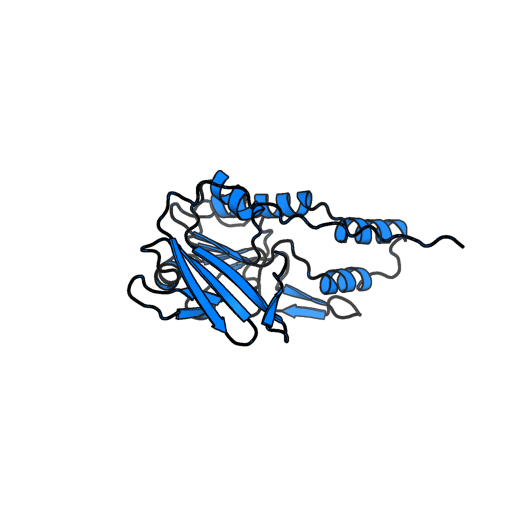GLY A O 1
ATOM 1566 N N . ILE A 1 199 ? -7.964 -4.128 4.216 1.00 95.44 199 ILE A N 1
ATOM 1567 C CA . ILE A 1 199 ? -7.299 -2.822 4.257 1.00 95.44 199 ILE A CA 1
ATOM 1568 C C . ILE A 1 199 ? -6.369 -2.681 3.062 1.00 95.44 199 ILE A C 1
ATOM 1570 O O . ILE A 1 199 ? -5.557 -3.562 2.794 1.00 95.44 199 ILE A O 1
ATOM 1574 N N . LEU A 1 200 ? -6.487 -1.546 2.380 1.00 95.75 200 LEU A N 1
ATOM 1575 C CA . LEU A 1 200 ? -5.510 -1.080 1.412 1.00 95.75 200 LEU A CA 1
ATOM 1576 C C . LEU A 1 200 ? -4.590 -0.074 2.100 1.00 95.75 200 LEU A C 1
ATOM 1578 O O . LEU A 1 200 ? -5.059 0.891 2.705 1.00 95.75 200 LEU A O 1
ATOM 1582 N N . VAL A 1 201 ? -3.290 -0.305 1.996 1.00 93.31 201 VAL A N 1
ATOM 1583 C CA . VAL A 1 201 ? -2.258 0.640 2.398 1.00 93.31 201 VAL A CA 1
ATOM 1584 C C . VAL A 1 201 ? -1.504 1.082 1.158 1.00 93.31 201 VAL A C 1
ATOM 1586 O O . VAL A 1 201 ? -0.987 0.259 0.406 1.00 93.31 201 VAL A O 1
ATOM 1589 N N . TRP A 1 202 ? -1.439 2.394 0.966 1.00 92.00 202 TRP A N 1
ATOM 1590 C CA . TRP A 1 202 ? -0.931 2.999 -0.254 1.00 92.00 202 TRP A CA 1
ATOM 1591 C C . TRP A 1 202 ? 0.126 4.053 0.083 1.00 92.00 202 TRP A C 1
ATOM 1593 O O . TRP A 1 202 ? -0.198 5.139 0.563 1.00 92.00 202 TRP A O 1
ATOM 1603 N N . GLN A 1 203 ? 1.400 3.707 -0.107 1.00 85.62 203 GLN A N 1
ATOM 1604 C CA . GLN A 1 203 ? 2.544 4.584 0.151 1.00 85.62 203 GLN A CA 1
ATOM 1605 C C . GLN A 1 203 ? 2.994 5.293 -1.130 1.00 85.62 203 GLN A C 1
ATOM 1607 O O . GLN A 1 203 ? 3.095 4.678 -2.193 1.00 85.62 203 GLN A O 1
ATOM 1612 N N . GLY A 1 204 ? 3.292 6.591 -1.020 1.00 79.31 204 GLY A N 1
ATOM 1613 C CA . GLY A 1 204 ? 3.522 7.455 -2.185 1.00 79.31 204 GLY A CA 1
ATOM 1614 C C . GLY A 1 204 ? 2.230 7.800 -2.930 1.00 79.31 204 GLY A C 1
ATOM 1615 O O . GLY A 1 204 ? 2.260 8.077 -4.128 1.00 79.31 204 GLY A O 1
ATOM 1616 N N . GLY A 1 205 ? 1.092 7.713 -2.233 1.00 79.19 205 GLY A N 1
ATOM 1617 C CA . GLY A 1 205 ? -0.221 8.050 -2.760 1.00 79.19 205 GLY A CA 1
ATOM 1618 C C . GLY A 1 205 ? -0.391 9.530 -3.038 1.00 79.19 205 GLY A C 1
ATOM 1619 O O . GLY A 1 205 ? 0.013 10.355 -2.225 1.00 79.19 205 GLY A O 1
ATOM 1620 N N . VAL A 1 206 ? -1.060 9.841 -4.143 1.00 81.19 206 VAL A N 1
ATOM 1621 C CA . VAL A 1 206 ? -1.491 11.201 -4.477 1.00 81.19 206 VAL A CA 1
ATOM 1622 C C . VAL A 1 206 ? -2.978 11.375 -4.195 1.00 81.19 206 VAL A C 1
ATOM 1624 O O . VAL A 1 206 ? -3.714 10.396 -4.063 1.00 81.19 206 VAL A O 1
ATOM 1627 N N . PHE A 1 207 ? -3.454 12.621 -4.154 1.00 81.31 207 PHE A N 1
ATOM 1628 C CA . PHE A 1 207 ? -4.879 12.918 -3.953 1.00 81.31 207 PHE A CA 1
ATOM 1629 C C . PHE A 1 207 ? -5.796 12.166 -4.927 1.00 81.31 207 PHE A C 1
ATOM 1631 O O . PHE A 1 207 ? -6.843 11.668 -4.522 1.00 81.31 207 PHE A O 1
ATOM 1638 N N . HIS A 1 208 ? -5.364 12.008 -6.182 1.00 84.00 208 HIS A N 1
ATOM 1639 C CA . HIS A 1 208 ? -6.094 11.239 -7.188 1.00 84.00 208 HIS A CA 1
ATOM 1640 C C . HIS A 1 208 ? -6.372 9.787 -6.748 1.00 84.00 208 HIS A C 1
ATOM 1642 O O . HIS A 1 208 ? -7.500 9.314 -6.887 1.00 84.00 208 HIS A O 1
ATOM 1648 N N . ASP A 1 209 ? -5.387 9.098 -6.162 1.00 88.81 209 ASP A N 1
ATOM 1649 C CA . ASP A 1 209 ? -5.553 7.709 -5.712 1.00 88.81 209 ASP A CA 1
ATOM 1650 C C . ASP A 1 209 ? -6.582 7.610 -4.588 1.00 88.81 209 ASP A C 1
ATOM 1652 O O . ASP A 1 209 ? -7.398 6.689 -4.553 1.00 88.81 209 ASP A O 1
ATOM 1656 N N . VAL A 1 210 ? -6.538 8.569 -3.658 1.00 88.50 210 VAL A N 1
ATOM 1657 C CA . VAL A 1 210 ? -7.456 8.631 -2.518 1.00 88.50 210 VAL A CA 1
ATOM 1658 C C . VAL A 1 210 ? -8.885 8.830 -3.018 1.00 88.50 210 VAL A C 1
ATOM 1660 O O . VAL A 1 210 ? -9.785 8.094 -2.605 1.00 88.50 210 VAL A O 1
ATOM 1663 N N . ASP A 1 211 ? -9.087 9.766 -3.945 1.00 87.19 211 ASP A N 1
ATOM 1664 C CA . ASP A 1 211 ? -10.391 10.038 -4.550 1.00 87.19 211 ASP A CA 1
ATOM 1665 C C . ASP A 1 211 ? -10.936 8.813 -5.289 1.00 87.19 211 ASP A C 1
ATOM 1667 O O . ASP A 1 211 ? -12.106 8.449 -5.125 1.00 87.19 211 ASP A O 1
ATOM 1671 N N . PHE A 1 212 ? -10.097 8.153 -6.090 1.00 92.56 212 PHE A N 1
ATOM 1672 C CA . PHE A 1 212 ? -10.487 6.949 -6.815 1.00 92.56 212 PHE A CA 1
ATOM 1673 C C . PHE A 1 212 ? -10.836 5.800 -5.859 1.00 92.56 212 PHE A C 1
ATOM 1675 O O . PHE A 1 212 ? -11.904 5.195 -5.979 1.00 92.56 212 PHE A O 1
ATOM 1682 N N . ALA A 1 213 ? -9.999 5.545 -4.849 1.00 94.12 213 ALA A N 1
ATOM 1683 C CA . ALA A 1 213 ? -10.247 4.510 -3.851 1.00 94.12 213 ALA A CA 1
ATOM 1684 C C . ALA A 1 213 ? -11.569 4.748 -3.099 1.00 94.12 213 ALA A C 1
ATOM 1686 O O . ALA A 1 213 ? -12.364 3.822 -2.915 1.00 94.12 213 ALA A O 1
ATOM 1687 N N . ILE A 1 214 ? -11.861 5.991 -2.704 1.00 92.38 214 ILE A N 1
ATOM 1688 C CA . ILE A 1 214 ? -13.128 6.329 -2.041 1.00 92.38 214 ILE A CA 1
ATOM 1689 C C . ILE A 1 214 ? -14.319 6.080 -2.972 1.00 92.38 214 ILE A C 1
ATOM 1691 O O . ILE A 1 214 ? -15.287 5.444 -2.551 1.00 92.38 214 ILE A O 1
ATOM 1695 N N . LYS A 1 215 ? -14.247 6.508 -4.242 1.00 92.94 215 LYS A N 1
ATOM 1696 C CA . LYS A 1 215 ? -15.294 6.225 -5.246 1.00 92.94 215 LYS A CA 1
ATOM 1697 C C . LYS A 1 215 ? -15.518 4.728 -5.434 1.00 92.94 215 LYS A C 1
ATOM 1699 O O . LYS A 1 215 ? -16.647 4.305 -5.678 1.00 92.94 215 LYS A O 1
ATOM 1704 N N . ARG A 1 216 ? -14.462 3.924 -5.285 1.00 92.75 216 ARG A N 1
ATOM 1705 C CA . ARG A 1 216 ? -14.544 2.467 -5.377 1.00 92.75 216 ARG A CA 1
ATOM 1706 C C . ARG A 1 216 ? -15.239 1.810 -4.182 1.00 92.75 216 ARG A C 1
ATOM 1708 O O . ARG A 1 216 ? -15.756 0.702 -4.329 1.00 92.75 216 ARG A O 1
ATOM 1715 N N . GLY A 1 217 ? -15.294 2.502 -3.043 1.00 93.19 217 GLY A N 1
ATOM 1716 C CA . GLY A 1 217 ? -15.944 2.052 -1.811 1.00 93.19 217 GL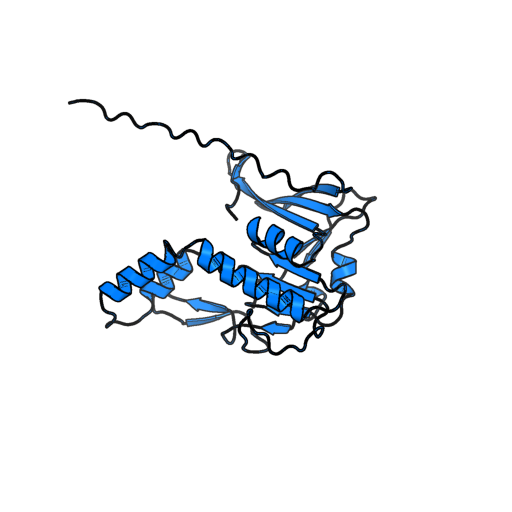Y A CA 1
ATOM 1717 C C . GLY A 1 217 ? -15.012 1.959 -0.602 1.00 93.19 217 GLY A C 1
ATOM 1718 O O . GLY A 1 217 ? -15.449 1.527 0.467 1.00 93.19 217 GLY A O 1
ATOM 1719 N N . PHE A 1 218 ? -13.740 2.353 -0.732 1.00 94.12 218 PHE A N 1
ATOM 1720 C CA . PHE A 1 218 ? -12.830 2.406 0.407 1.00 94.12 218 PHE A CA 1
ATOM 1721 C C . PHE A 1 218 ? -13.176 3.545 1.367 1.00 94.12 218 PHE A C 1
ATOM 1723 O O . PHE A 1 218 ? -13.779 4.564 1.028 1.00 94.12 218 PHE A O 1
ATOM 1730 N N . VAL A 1 219 ? -12.727 3.375 2.606 1.00 91.38 219 VAL A N 1
ATOM 1731 C CA . VAL A 1 219 ? -12.878 4.351 3.678 1.00 91.38 219 VAL A CA 1
ATOM 1732 C C . VAL A 1 219 ? -11.483 4.747 4.146 1.00 91.38 219 VAL A C 1
ATOM 1734 O O . VAL A 1 219 ? -10.766 3.904 4.675 1.00 91.38 219 VAL A O 1
ATOM 1737 N N . LEU A 1 220 ? -11.096 6.019 3.991 1.00 91.00 220 LEU A N 1
ATOM 1738 C CA . LEU A 1 220 ? -9.802 6.484 4.503 1.00 91.00 220 LEU A CA 1
ATOM 1739 C C . LEU A 1 220 ? -9.798 6.455 6.036 1.00 91.00 220 LEU A C 1
ATOM 1741 O O . LEU A 1 220 ? -10.618 7.139 6.658 1.00 91.00 220 LEU A O 1
ATOM 1745 N N . LEU A 1 221 ? -8.882 5.684 6.627 1.00 91.88 221 LEU A N 1
ATOM 1746 C CA . LEU A 1 221 ? -8.739 5.505 8.079 1.00 91.88 221 LEU A CA 1
ATOM 1747 C C . LEU A 1 221 ? -7.589 6.329 8.672 1.00 91.88 221 LEU A C 1
ATOM 1749 O O . LEU A 1 221 ? -7.709 6.822 9.794 1.00 91.88 221 LEU A O 1
ATOM 1753 N N . GLN A 1 222 ? -6.503 6.490 7.916 1.00 91.88 222 GLN A N 1
ATOM 1754 C CA . GLN A 1 222 ? -5.309 7.230 8.309 1.00 91.88 222 GLN A CA 1
ATOM 1755 C C . GLN A 1 222 ? -4.590 7.775 7.068 1.00 91.88 222 GLN A C 1
ATOM 1757 O O . GLN A 1 222 ? -4.608 7.131 6.020 1.00 91.88 222 GLN A O 1
ATOM 1762 N N . ARG A 1 223 ? -3.963 8.946 7.204 1.00 90.94 223 ARG A N 1
ATOM 1763 C CA . ARG A 1 223 ? -3.048 9.564 6.238 1.00 90.94 223 ARG A CA 1
ATOM 1764 C C . ARG A 1 223 ? -1.832 10.086 6.990 1.00 90.94 223 ARG A C 1
ATOM 1766 O O . ARG A 1 223 ? -1.970 10.665 8.065 1.00 90.94 223 ARG A O 1
ATOM 1773 N N . GLU A 1 224 ? -0.665 9.917 6.394 1.00 89.94 224 GLU A N 1
ATOM 1774 C CA . GLU A 1 224 ? 0.590 10.468 6.892 1.00 89.94 224 GLU A CA 1
ATOM 1775 C C . GLU A 1 224 ? 1.163 11.394 5.823 1.00 89.94 224 GLU A C 1
ATOM 1777 O O . GLU A 1 224 ? 1.190 11.036 4.645 1.00 89.94 224 GLU A O 1
ATOM 1782 N N . GLN A 1 225 ? 1.573 12.591 6.229 1.00 87.88 225 GLN A N 1
ATOM 1783 C CA . GLN A 1 225 ? 2.321 13.525 5.396 1.00 87.88 225 GLN A CA 1
ATOM 1784 C C . GLN A 1 225 ? 3.731 13.651 5.955 1.00 87.88 225 GLN A C 1
ATOM 1786 O O . GLN A 1 225 ? 3.921 13.708 7.171 1.00 87.88 225 GLN A O 1
ATOM 1791 N N . LYS A 1 226 ? 4.714 13.668 5.059 1.00 85.62 226 LYS A N 1
ATOM 1792 C CA . LYS A 1 226 ? 6.133 13.719 5.387 1.00 85.62 226 LYS A CA 1
ATOM 1793 C C . LYS A 1 226 ? 6.743 14.935 4.705 1.00 85.62 226 LYS A C 1
ATOM 1795 O O . LYS A 1 226 ? 6.581 15.111 3.505 1.00 85.62 226 LYS A O 1
ATOM 1800 N N . TYR A 1 227 ? 7.472 15.729 5.475 1.00 81.38 227 TYR A N 1
ATOM 1801 C CA . TYR A 1 227 ? 8.152 16.934 5.016 1.00 81.38 227 TYR A CA 1
ATOM 1802 C C . TYR A 1 227 ? 9.643 16.822 5.312 1.00 81.38 227 TYR A C 1
ATOM 1804 O O . TYR A 1 227 ? 10.037 16.301 6.362 1.00 81.38 227 TYR A O 1
ATOM 1812 N N . ILE A 1 228 ? 10.476 17.327 4.406 1.00 77.44 228 ILE A N 1
ATOM 1813 C CA . ILE A 1 228 ? 11.917 17.451 4.631 1.00 77.44 228 ILE A CA 1
ATOM 1814 C C . ILE A 1 228 ? 12.166 18.790 5.319 1.00 77.44 228 ILE A C 1
ATOM 1816 O O . ILE A 1 228 ? 11.711 19.829 4.844 1.00 77.44 228 ILE A O 1
ATOM 1820 N N . LYS A 1 229 ? 12.897 18.778 6.437 1.00 67.31 229 LYS A N 1
ATOM 1821 C CA . LYS A 1 229 ? 13.373 20.018 7.053 1.00 67.31 229 LYS A CA 1
ATOM 1822 C C . LYS A 1 229 ? 14.431 20.631 6.148 1.00 67.31 229 LYS A C 1
ATOM 1824 O O . LYS A 1 229 ? 15.503 20.045 5.976 1.00 67.31 229 LYS A O 1
ATOM 1829 N N . THR A 1 230 ? 14.171 21.810 5.603 1.00 61.28 230 THR A N 1
ATOM 1830 C CA . THR A 1 230 ? 15.238 22.579 4.968 1.00 61.28 230 THR A CA 1
ATOM 1831 C C . THR A 1 230 ? 16.154 23.171 6.055 1.00 61.28 230 THR A C 1
ATOM 1833 O O . THR A 1 230 ? 15.725 23.397 7.194 1.00 61.28 230 THR A O 1
ATOM 1836 N N . PRO A 1 231 ? 17.434 23.450 5.746 1.00 55.56 231 PRO A N 1
ATOM 1837 C CA . PRO A 1 231 ? 18.379 24.027 6.706 1.00 55.56 231 PRO A CA 1
ATOM 1838 C C . PRO A 1 231 ? 17.967 25.390 7.290 1.00 55.56 231 PRO A C 1
ATOM 1840 O O . PRO A 1 231 ? 18.502 25.789 8.321 1.00 55.56 231 PRO A O 1
ATOM 1843 N N . ASP A 1 232 ? 17.042 26.109 6.647 1.00 61.41 232 ASP A N 1
ATOM 1844 C CA . ASP A 1 232 ? 16.539 27.419 7.077 1.00 61.41 232 ASP A CA 1
ATOM 1845 C C . ASP A 1 232 ? 15.217 27.351 7.871 1.00 61.41 232 ASP A C 1
ATOM 1847 O O . ASP A 1 232 ? 14.690 28.387 8.278 1.00 61.41 232 ASP A O 1
ATOM 1851 N N . GLY A 1 233 ? 14.700 26.144 8.135 1.00 51.09 233 GLY A N 1
ATOM 1852 C CA . GLY A 1 233 ? 13.461 25.930 8.885 1.00 51.09 233 GLY A CA 1
ATOM 1853 C C . GLY A 1 233 ? 12.178 26.140 8.075 1.00 51.09 233 GLY A C 1
ATOM 1854 O O . GLY A 1 233 ? 11.094 26.142 8.664 1.00 51.09 233 GLY A O 1
ATOM 1855 N N . SER A 1 234 ? 12.273 26.311 6.753 1.00 54.03 234 SER A N 1
ATOM 1856 C CA . SER A 1 234 ? 11.118 26.198 5.860 1.00 54.03 234 SER A CA 1
ATOM 1857 C C . SER A 1 234 ? 10.744 24.721 5.618 1.00 54.03 234 SER A C 1
ATOM 1859 O O . SER A 1 234 ? 11.510 23.798 5.899 1.00 54.03 234 SER A O 1
ATOM 1861 N N . ASN A 1 235 ? 9.497 24.465 5.213 1.00 46.56 235 ASN A N 1
ATOM 1862 C CA . ASN A 1 235 ? 9.058 23.119 4.842 1.00 46.56 235 ASN A CA 1
ATOM 1863 C C . ASN A 1 235 ? 9.007 23.078 3.316 1.00 46.56 235 ASN A C 1
ATOM 1865 O O . ASN A 1 235 ? 8.157 23.753 2.736 1.00 46.56 235 ASN A O 1
ATOM 1869 N N . ASP A 1 236 ? 9.878 22.292 2.688 1.00 49.00 236 ASP A N 1
ATOM 1870 C CA . ASP A 1 236 ? 9.653 21.883 1.306 1.00 49.00 236 ASP A CA 1
ATOM 1871 C C . ASP A 1 236 ? 8.671 20.706 1.339 1.00 49.00 236 ASP A C 1
ATOM 1873 O O . ASP A 1 236 ? 8.931 19.661 1.950 1.00 49.00 236 ASP A O 1
ATOM 1877 N N . GLU A 1 237 ? 7.501 20.899 0.730 1.00 46.41 237 GLU A N 1
ATOM 1878 C CA . GLU A 1 237 ? 6.617 19.789 0.388 1.00 46.41 237 GLU A CA 1
ATOM 1879 C C . GLU A 1 237 ? 7.376 18.897 -0.599 1.00 46.41 237 GLU A C 1
ATOM 1881 O O . GLU A 1 237 ? 7.783 19.365 -1.664 1.00 46.41 237 GLU A O 1
ATOM 1886 N N . GLU A 1 238 ? 7.581 17.615 -0.276 1.00 38.34 238 GLU A N 1
ATOM 1887 C CA . GLU A 1 238 ? 7.834 16.662 -1.356 1.00 38.34 238 GLU A CA 1
ATOM 1888 C C . GLU A 1 238 ? 6.574 16.680 -2.233 1.00 38.34 238 GLU A C 1
ATOM 1890 O O . GLU A 1 238 ? 5.486 16.395 -1.721 1.00 38.34 238 GLU A O 1
ATOM 1895 N N . PRO A 1 239 ? 6.673 17.038 -3.527 1.00 32.94 239 PRO A N 1
ATOM 1896 C CA . PRO A 1 239 ? 5.546 16.887 -4.422 1.00 32.94 239 PRO A CA 1
ATOM 1897 C C . PRO A 1 239 ? 5.275 15.385 -4.514 1.00 32.94 239 PRO A C 1
ATOM 1899 O O . PRO A 1 239 ? 6.084 14.633 -5.059 1.00 32.94 239 PRO A O 1
ATOM 1902 N N . THR A 1 240 ? 4.166 14.956 -3.913 1.00 41.31 240 THR A N 1
ATOM 1903 C CA . THR A 1 240 ? 3.593 13.632 -4.181 1.00 41.31 240 THR A CA 1
ATOM 1904 C C . THR A 1 240 ? 2.727 13.720 -5.419 1.00 41.31 240 THR A C 1
ATOM 1906 O O . THR A 1 240 ? 1.834 14.598 -5.461 1.00 41.31 240 THR A O 1
#

Sequence (240 aa):
MEGVHFNKIKTEAKKEPEYGWENRVWKTRNFEEGQFKYEVFKREGFGVEDILKKKGVSVEIAGPTNNGFWFHGFSDKSTEITSFNLAEVKKILTSNLYPGAPLFSDEGLVGYSGKADFIADARKMPIKKEGADLVYCSCLGSIAENGLKKIIQAKPKDMPAVEKERLVSESLSGEIGDNYKLREQAIDESWNILKPGGILVWQGGVFHDVDFAIKRGFVLLQREQKYIKTPDGSNDEEPT

Foldseek 3Di:
DDDDDDPPPPPDPPPDPPDPPVVFDWDWAWDDDPQKIKIKIFGAPDFPVVLLLPFDAAEEAQDDDPPADWDWGDHPPDNDIDIDGSVVRDDYQYEHQDQACFDFDLQGTPDHPDGHNDYDHLLDDPAAFQRGQEYEYACQLPDPPVNLVSNLSHDDPDDDVVVSCVSVCCNVPVPPVVSLVSLLSSLVSVNRRHHVNGDYHYHPDDPSSVVSNVVVPDDDGMDMAMFGQDPVRDTDGPPD

Nearest PDB structures (foldseek):
  1vlm-assembly2_B  TM=5.531E-01  e=6.527E-02  Thermotoga maritima MSB8
  1vlm-assembly1_A  TM=5.611E-01  e=1.964E-01  Thermotoga maritima MSB8
  3dlc-assembly1_A  TM=4.422E-01  e=3.330E-02  Methanococcus maripaludis
  3l8d-assembly1_A-2  TM=4.811E-01  e=4.917E-01  Bacillus thuringiensis str. Al Hakam
  1xxl-assembly2_B  TM=2.931E-01  e=5.908E-01  Bacillus subtilis

Radius of gyration: 20.58 Å; Cα contacts (8 Å, |Δi|>4): 367; chains: 1; bounding box: 44×62×59 Å

Secondary structure (DSSP, 8-state):
--------------PPP--S-TTS-EEEEEEEETTEEEEEEEETT--HHHHHHH-S-EEEES-PPTT--EEEE--TT----EEEEHHHHS--EEEESSSSEEEEETTEEEEEES--SEE-BTTB-SS-TT-EEEEEEESTT---HHHHHHHHHHS-TT--HHHHHHHHHHHHS--HHHHHHHHHHHHHHHHHHEEEEEEEEEET--HHHHHHHHHHT----EEEEEEEEPTTS-EEEP--

Mean predicted aligned error: 12.15 Å

pLDDT: mean 74.98, std 20.42, range [28.02, 97.94]